Protein AF-A0A7Z9M219-F1 (afdb_monomer_lite)

Structure (mmCIF, N/CA/C/O backbone):
data_AF-A0A7Z9M219-F1
#
_entry.id   AF-A0A7Z9M219-F1
#
loop_
_atom_site.group_PDB
_atom_site.id
_atom_site.type_symbol
_atom_site.label_atom_id
_atom_site.label_alt_id
_atom_site.label_comp_id
_atom_site.label_asym_id
_atom_site.label_entity_id
_atom_site.label_seq_id
_atom_site.pdbx_PDB_ins_code
_atom_site.Cartn_x
_atom_site.Cartn_y
_atom_site.Cartn_z
_atom_site.occupancy
_atom_site.B_iso_or_equiv
_atom_site.auth_seq_id
_atom_site.auth_comp_id
_atom_site.auth_asym_id
_atom_site.auth_atom_id
_atom_site.pdbx_PDB_model_num
ATOM 1 N N . MET A 1 1 ? 23.858 -55.059 49.569 1.00 45.84 1 MET A N 1
ATOM 2 C CA . MET A 1 1 ? 25.067 -54.496 48.938 1.00 45.84 1 MET A CA 1
ATOM 3 C C . MET A 1 1 ? 24.895 -54.664 47.435 1.00 45.84 1 MET A C 1
ATOM 5 O O . MET A 1 1 ? 25.292 -55.686 46.900 1.00 45.84 1 MET A O 1
ATOM 9 N N . ASN A 1 2 ? 24.180 -53.718 46.816 1.00 33.44 2 ASN A N 1
ATOM 10 C CA . ASN A 1 2 ? 23.763 -53.723 45.410 1.00 33.44 2 ASN A CA 1
ATOM 11 C C . ASN A 1 2 ? 24.158 -52.382 44.763 1.00 33.44 2 ASN A C 1
ATOM 13 O O . ASN A 1 2 ? 23.839 -51.326 45.295 1.00 33.44 2 ASN A O 1
ATOM 17 N N . GLU A 1 3 ? 24.890 -52.475 43.654 1.00 47.97 3 GLU A N 1
ATOM 18 C CA . GLU A 1 3 ? 24.779 -51.741 42.376 1.00 47.97 3 GLU A CA 1
ATOM 19 C C . GLU A 1 3 ? 24.483 -50.230 42.243 1.00 47.97 3 GLU A C 1
ATOM 21 O O . GLU A 1 3 ? 24.271 -49.784 41.119 1.00 47.97 3 GLU A O 1
ATOM 26 N N . THR A 1 4 ? 24.583 -49.393 43.277 1.00 51.34 4 THR A N 1
ATOM 27 C CA . THR A 1 4 ? 24.408 -47.925 43.097 1.00 51.34 4 THR A CA 1
ATOM 28 C C . THR A 1 4 ? 25.560 -47.033 43.563 1.00 51.34 4 THR A C 1
ATOM 30 O O . THR A 1 4 ? 25.386 -45.824 43.621 1.00 51.34 4 THR A O 1
ATOM 33 N N . ASP A 1 5 ? 26.760 -47.579 43.790 1.00 48.03 5 ASP A N 1
ATOM 34 C CA . ASP A 1 5 ? 27.941 -46.783 44.201 1.00 48.03 5 ASP A CA 1
ATOM 35 C C . ASP A 1 5 ? 29.124 -46.811 43.214 1.00 48.03 5 ASP A C 1
ATOM 37 O O . ASP A 1 5 ? 30.207 -46.299 43.493 1.00 48.03 5 ASP A O 1
ATOM 41 N N . LYS A 1 6 ? 28.939 -47.380 42.014 1.00 45.72 6 LYS A N 1
ATOM 42 C CA . LYS A 1 6 ? 30.006 -47.476 40.996 1.00 45.72 6 LYS A CA 1
ATOM 43 C C . LYS A 1 6 ? 29.942 -46.411 39.896 1.00 45.72 6 LYS A C 1
ATOM 45 O O . LYS A 1 6 ? 30.830 -46.364 39.050 1.00 45.72 6 LYS A O 1
ATOM 50 N N . SER A 1 7 ? 28.937 -45.537 39.933 1.00 47.62 7 SER A N 1
ATOM 51 C CA . SER A 1 7 ? 28.654 -44.574 38.857 1.00 47.62 7 SER A CA 1
ATOM 52 C C . SER A 1 7 ? 28.971 -43.118 39.217 1.00 47.62 7 SER A C 1
ATOM 54 O O . SER A 1 7 ? 28.861 -42.251 38.358 1.00 47.62 7 SER A O 1
ATOM 56 N N . ALA A 1 8 ? 29.384 -42.832 40.457 1.00 47.44 8 ALA A N 1
ATOM 57 C CA . ALA A 1 8 ? 29.617 -41.461 40.927 1.00 47.44 8 ALA A CA 1
ATOM 58 C C . ALA A 1 8 ? 31.102 -41.069 41.071 1.00 47.44 8 ALA A C 1
ATOM 60 O O . ALA A 1 8 ? 31.399 -39.891 41.230 1.00 47.44 8 ALA A O 1
ATOM 61 N N . ASN A 1 9 ? 32.044 -42.012 40.956 1.00 44.44 9 ASN A N 1
ATOM 62 C CA . ASN A 1 9 ? 33.458 -41.769 41.287 1.00 44.44 9 ASN A CA 1
ATOM 63 C C . ASN A 1 9 ? 34.446 -41.844 40.111 1.00 44.44 9 ASN A C 1
ATOM 65 O O . ASN A 1 9 ? 35.641 -41.974 40.344 1.00 44.44 9 ASN A O 1
ATOM 69 N N . ASN A 1 10 ? 33.992 -41.740 38.855 1.00 47.94 10 ASN A N 1
ATOM 70 C CA . ASN A 1 10 ? 34.902 -41.853 37.700 1.00 47.94 10 ASN A CA 1
ATOM 71 C C . ASN A 1 10 ? 34.761 -40.762 36.624 1.00 47.94 10 ASN A C 1
ATOM 73 O O . ASN A 1 10 ? 35.148 -40.965 35.478 1.00 47.94 10 ASN A O 1
ATOM 77 N N . LEU A 1 11 ? 34.214 -39.592 36.974 1.00 42.16 11 LEU A N 1
ATOM 78 C CA . LEU A 1 11 ? 34.145 -38.432 36.065 1.00 42.16 11 LEU A CA 1
ATOM 79 C C . LEU A 1 11 ? 34.834 -37.173 36.618 1.00 42.16 11 LEU A C 1
ATOM 81 O O . LEU A 1 11 ? 34.735 -36.101 36.028 1.00 42.16 11 LEU A O 1
ATOM 85 N N . LEU A 1 12 ? 35.587 -37.306 37.716 1.00 50.53 12 LEU A N 1
ATOM 86 C CA . LEU A 1 12 ? 36.400 -36.235 38.303 1.00 50.53 12 LEU A CA 1
ATOM 87 C C . LEU A 1 12 ? 37.902 -36.570 38.319 1.00 50.53 12 LEU A C 1
ATOM 89 O O . LEU A 1 12 ? 38.625 -36.146 39.215 1.00 50.53 12 LEU A O 1
ATOM 93 N N . GLU A 1 13 ? 38.399 -37.259 37.288 1.00 43.03 13 GLU A N 1
ATOM 94 C CA . GLU A 1 13 ? 39.837 -37.353 37.009 1.00 43.03 13 GLU A CA 1
ATOM 95 C C . GLU A 1 13 ? 40.190 -36.701 35.667 1.00 43.03 13 GLU A C 1
ATOM 97 O O . GLU A 1 13 ? 40.157 -37.291 34.592 1.00 43.03 13 GLU A O 1
ATOM 102 N N . ARG A 1 14 ? 40.522 -35.413 35.779 1.00 52.19 14 ARG A N 1
ATOM 103 C CA . ARG A 1 14 ? 41.604 -34.713 35.073 1.00 52.19 14 ARG A CA 1
ATOM 104 C C . ARG A 1 14 ? 42.322 -35.535 33.986 1.00 52.19 14 ARG A C 1
ATOM 106 O O . ARG A 1 14 ? 43.339 -36.168 34.255 1.00 52.19 14 ARG A O 1
ATOM 113 N N . GLN A 1 15 ? 41.920 -35.356 32.730 1.00 45.22 15 GLN A N 1
ATOM 114 C CA . GLN A 1 15 ? 42.853 -35.462 31.608 1.00 45.22 15 GLN A CA 1
ATOM 115 C C . GLN A 1 15 ? 42.948 -34.121 30.886 1.00 45.22 15 GLN A C 1
ATOM 117 O O . GLN A 1 15 ? 41.960 -33.491 30.519 1.00 45.22 15 GLN A O 1
ATOM 122 N N . ALA A 1 16 ? 44.186 -33.648 30.808 1.00 43.50 16 ALA A N 1
ATOM 123 C CA . ALA A 1 16 ? 44.579 -32.314 30.418 1.00 43.50 16 ALA A CA 1
ATOM 124 C C . ALA A 1 16 ? 44.151 -31.975 28.986 1.00 43.50 16 ALA A C 1
ATOM 126 O O . ALA A 1 16 ? 44.483 -32.682 28.036 1.00 43.50 16 ALA A O 1
ATOM 127 N N . VAL A 1 17 ? 43.506 -30.820 28.831 1.00 44.78 17 VAL A N 1
ATOM 128 C CA . VAL A 1 17 ? 43.407 -30.122 27.549 1.00 44.78 17 VAL A CA 1
ATOM 129 C C . VAL A 1 17 ? 44.834 -29.771 27.123 1.00 44.78 17 VAL A C 1
ATOM 131 O O . VAL A 1 17 ? 45.456 -28.850 27.653 1.00 44.78 17 VAL A O 1
ATOM 134 N N . THR A 1 18 ? 45.396 -30.556 26.205 1.00 50.81 18 THR A N 1
ATOM 135 C CA . THR A 1 18 ? 46.715 -30.309 25.619 1.00 50.81 18 THR A CA 1
ATOM 136 C C . THR A 1 18 ? 46.712 -28.955 24.916 1.00 50.81 18 THR A C 1
ATOM 138 O O . THR A 1 18 ? 45.944 -28.731 23.981 1.00 50.81 18 THR A O 1
ATOM 141 N N . SER A 1 19 ? 47.569 -28.045 25.372 1.00 53.03 19 SER A N 1
ATOM 142 C CA . SER A 1 19 ? 47.684 -26.688 24.848 1.00 53.03 19 SER A CA 1
ATOM 143 C C . SER A 1 19 ? 48.131 -26.690 23.379 1.00 53.03 19 SER A C 1
ATOM 145 O O . SER A 1 19 ? 49.234 -27.108 23.019 1.00 53.03 19 SER A O 1
ATOM 147 N N . LEU A 1 20 ? 47.266 -26.193 22.496 1.00 60.97 20 LEU A N 1
ATOM 148 C CA . LEU A 1 20 ? 47.614 -25.914 21.105 1.00 60.97 20 LEU A CA 1
ATOM 149 C C . LEU A 1 20 ? 48.634 -24.764 21.063 1.00 60.97 20 LEU A C 1
ATOM 151 O O . LEU A 1 20 ? 48.316 -23.603 21.307 1.00 60.97 20 LEU A O 1
ATOM 155 N N . SER A 1 21 ? 49.895 -25.091 20.771 1.00 70.69 21 SER A N 1
ATOM 156 C CA . SER A 1 21 ? 50.974 -24.104 20.662 1.00 70.69 21 SER A CA 1
ATOM 157 C C . SER A 1 21 ? 50.809 -23.236 19.409 1.00 70.69 21 SER A C 1
ATOM 159 O O . SER A 1 21 ? 50.735 -23.754 18.292 1.00 70.69 21 SER A O 1
ATOM 161 N N . ARG A 1 22 ? 50.852 -21.904 19.582 1.00 64.88 22 ARG A N 1
ATOM 162 C CA . ARG A 1 22 ? 50.813 -20.878 18.510 1.00 64.88 22 ARG A CA 1
ATOM 163 C C . ARG A 1 22 ? 51.789 -21.170 17.360 1.00 64.88 22 ARG A C 1
ATOM 165 O O . ARG A 1 22 ? 51.512 -20.882 16.201 1.00 64.88 22 ARG A O 1
ATOM 172 N N . ARG A 1 23 ? 52.922 -21.808 17.670 1.00 61.31 23 ARG A N 1
ATOM 173 C CA . ARG A 1 23 ? 53.970 -22.171 16.706 1.00 61.31 23 ARG A CA 1
ATOM 174 C C . ARG A 1 23 ? 53.592 -23.378 15.830 1.00 61.31 23 ARG A C 1
ATOM 176 O O . ARG A 1 23 ? 54.124 -23.517 14.734 1.00 61.31 23 ARG A O 1
ATOM 183 N N . ARG A 1 24 ? 52.676 -24.240 16.292 1.00 59.12 24 ARG A N 1
ATOM 184 C CA . ARG A 1 24 ? 52.124 -25.365 15.517 1.00 59.12 24 ARG A CA 1
ATOM 185 C C . ARG A 1 24 ? 51.031 -24.877 14.563 1.00 59.12 24 ARG A C 1
ATOM 187 O O . ARG A 1 24 ? 51.050 -25.287 13.416 1.00 59.12 24 ARG A O 1
ATOM 194 N N . PHE A 1 25 ? 50.197 -23.923 14.989 1.00 64.75 25 PHE A N 1
ATOM 195 C CA . PHE A 1 25 ? 49.190 -23.271 14.139 1.00 64.75 25 PHE A CA 1
ATOM 196 C C . PHE A 1 25 ? 49.815 -22.584 12.913 1.00 64.75 25 PHE A C 1
ATOM 198 O O . PHE A 1 25 ? 49.413 -22.880 11.795 1.00 64.75 25 PHE A O 1
ATOM 205 N N . LEU A 1 26 ? 50.869 -21.777 13.112 1.00 65.56 26 LEU A N 1
ATOM 206 C CA . LEU A 1 26 ? 51.591 -21.100 12.021 1.00 65.56 26 LEU A CA 1
ATOM 207 C C . LEU A 1 26 ? 52.284 -22.069 11.046 1.00 65.56 26 LEU A C 1
ATOM 209 O O . LEU A 1 26 ? 52.399 -21.776 9.860 1.00 65.56 26 LEU A O 1
ATOM 213 N N . LYS A 1 27 ? 52.736 -23.238 11.524 1.00 55.06 27 LYS A N 1
ATOM 214 C CA . LYS A 1 27 ? 53.312 -24.278 10.653 1.00 55.06 27 LYS A CA 1
ATOM 215 C C . LYS A 1 27 ? 52.247 -24.976 9.808 1.00 55.06 27 LYS A C 1
ATOM 217 O O . LYS A 1 27 ? 52.531 -25.320 8.666 1.00 55.06 27 LYS A O 1
ATOM 222 N N . THR A 1 28 ? 51.035 -25.151 10.332 1.00 55.38 28 THR A N 1
ATOM 223 C CA . THR A 1 28 ? 49.916 -25.722 9.570 1.00 55.38 28 THR A CA 1
ATOM 224 C C . THR A 1 28 ? 49.359 -24.734 8.535 1.00 55.38 28 THR A C 1
ATOM 226 O O . THR A 1 28 ? 48.828 -25.165 7.519 1.00 55.38 28 THR A O 1
ATOM 229 N N . SER A 1 29 ? 49.538 -23.418 8.724 1.00 52.88 29 SER A N 1
ATOM 230 C CA . SER A 1 29 ? 49.106 -22.390 7.756 1.00 52.88 29 SER A CA 1
ATOM 231 C C . SER A 1 29 ? 49.930 -22.372 6.460 1.00 52.88 29 SER A C 1
ATOM 233 O O . SER A 1 29 ? 49.437 -21.918 5.435 1.00 52.88 29 SER A O 1
ATOM 235 N N . ALA A 1 30 ? 51.172 -22.868 6.479 1.00 52.53 30 ALA A N 1
ATOM 236 C CA . ALA A 1 30 ? 52.078 -22.814 5.326 1.00 52.53 30 ALA A CA 1
ATOM 237 C C . ALA A 1 30 ? 51.867 -23.946 4.297 1.00 52.53 30 ALA A C 1
ATOM 239 O O . ALA A 1 30 ? 52.449 -23.902 3.218 1.00 52.53 30 ALA A O 1
ATOM 240 N N . ALA A 1 31 ? 51.044 -24.954 4.610 1.00 50.69 31 ALA A N 1
ATOM 241 C CA . ALA A 1 31 ? 50.788 -26.104 3.735 1.00 50.69 31 ALA A CA 1
ATOM 242 C C . ALA A 1 31 ? 49.463 -26.011 2.947 1.00 50.69 31 ALA A C 1
ATOM 244 O O . ALA A 1 31 ? 49.135 -26.932 2.206 1.00 50.69 31 ALA A O 1
ATOM 245 N N . ALA A 1 32 ? 48.702 -24.918 3.090 1.00 51.16 32 ALA A N 1
ATOM 246 C CA . ALA A 1 32 ? 47.375 -24.755 2.483 1.00 51.16 32 ALA A CA 1
ATOM 247 C C . ALA A 1 32 ? 47.335 -23.768 1.296 1.00 51.16 32 ALA A C 1
ATOM 249 O O . ALA A 1 32 ? 46.256 -23.380 0.858 1.00 51.16 32 ALA A O 1
ATOM 250 N N . THR A 1 33 ? 48.488 -23.340 0.770 1.00 52.62 33 THR A N 1
ATOM 251 C CA . THR A 1 33 ? 48.561 -22.238 -0.212 1.00 52.62 33 THR A CA 1
ATOM 252 C C . THR A 1 33 ? 48.709 -22.680 -1.674 1.00 52.62 33 THR A C 1
ATOM 254 O O . THR A 1 33 ? 48.752 -21.830 -2.556 1.00 52.62 33 THR A O 1
ATOM 257 N N . THR A 1 34 ? 48.766 -23.981 -1.981 1.00 50.03 34 THR A N 1
ATOM 258 C CA . THR A 1 34 ? 49.022 -24.473 -3.356 1.00 50.03 34 THR A CA 1
ATOM 259 C C . THR A 1 34 ? 47.818 -25.064 -4.094 1.00 50.03 34 THR A C 1
ATOM 261 O O . THR A 1 34 ? 47.965 -25.464 -5.244 1.00 50.03 34 THR A O 1
ATOM 264 N N . SER A 1 35 ? 46.616 -25.071 -3.510 1.00 49.53 35 SER A N 1
ATOM 265 C CA . SER A 1 35 ? 45.406 -25.631 -4.147 1.00 49.53 35 SER A CA 1
ATOM 266 C C . SER A 1 35 ? 44.302 -24.611 -4.484 1.00 49.53 35 SER A C 1
ATOM 268 O O . SER A 1 35 ? 43.263 -25.001 -5.007 1.00 49.53 35 SER A O 1
ATOM 270 N N . VAL A 1 36 ? 44.524 -23.304 -4.286 1.00 51.94 36 VAL A N 1
ATOM 271 C CA . VAL A 1 36 ? 43.513 -22.241 -4.522 1.00 51.94 36 VAL A CA 1
ATOM 272 C C . VAL A 1 36 ? 43.767 -21.450 -5.818 1.00 51.94 36 VAL A C 1
ATOM 274 O O . VAL A 1 36 ? 43.482 -20.265 -5.893 1.00 51.94 36 VAL A O 1
ATOM 277 N N . LEU A 1 37 ? 44.316 -22.068 -6.872 1.00 50.41 37 LEU A N 1
ATOM 278 C CA . LEU A 1 37 ? 44.523 -21.363 -8.157 1.00 50.41 37 LEU A CA 1
ATOM 279 C C . LEU A 1 37 ? 43.884 -22.017 -9.391 1.00 50.41 37 LEU A C 1
ATOM 281 O O . LEU A 1 37 ? 44.071 -21.511 -10.489 1.00 50.41 37 LEU A O 1
ATOM 285 N N . TYR A 1 38 ? 43.079 -23.077 -9.245 1.00 56.34 38 TYR A N 1
ATOM 286 C CA . TYR A 1 38 ? 42.472 -23.757 -10.407 1.00 56.34 38 TYR A CA 1
ATOM 287 C C . TYR A 1 38 ? 40.977 -24.113 -10.276 1.00 56.34 38 TYR A C 1
ATOM 289 O O . TYR A 1 38 ? 40.475 -24.926 -11.046 1.00 56.34 38 TYR A O 1
ATOM 297 N N . GLY A 1 39 ? 40.242 -23.508 -9.332 1.00 49.41 39 GLY A N 1
ATOM 298 C CA . GLY A 1 39 ? 38.871 -23.937 -9.002 1.00 49.41 39 GLY A CA 1
ATOM 299 C C . GLY A 1 39 ? 37.708 -22.990 -9.323 1.00 49.41 39 GLY A C 1
ATOM 300 O O . GLY A 1 39 ? 36.590 -23.472 -9.451 1.00 49.41 39 GLY A O 1
ATOM 301 N N . CYS A 1 40 ? 37.920 -21.681 -9.483 1.00 47.47 40 CYS A N 1
ATOM 302 C CA . CYS A 1 40 ? 36.828 -20.750 -9.797 1.00 47.47 40 CYS A CA 1
ATOM 303 C C . CYS A 1 40 ? 36.933 -20.274 -11.245 1.00 47.47 40 CYS A C 1
ATOM 305 O O . CYS A 1 40 ? 37.506 -19.225 -11.529 1.00 47.47 40 CYS A O 1
ATOM 307 N N . ARG A 1 41 ? 36.342 -21.034 -12.173 1.00 45.53 41 ARG A N 1
ATOM 308 C CA . ARG A 1 41 ? 35.749 -20.389 -13.350 1.00 45.53 41 ARG A CA 1
ATOM 309 C C . ARG A 1 41 ? 34.527 -19.640 -12.819 1.00 45.53 41 ARG A C 1
ATOM 311 O O . ARG A 1 41 ? 33.701 -20.302 -12.190 1.00 45.53 41 ARG A O 1
ATOM 318 N N . PRO A 1 42 ? 34.379 -18.322 -13.021 1.00 47.22 42 PRO A N 1
ATOM 319 C CA . PRO A 1 42 ? 33.066 -17.733 -12.850 1.00 47.22 42 PRO A CA 1
ATOM 320 C C . PRO A 1 42 ? 32.163 -18.469 -13.840 1.00 47.22 42 PRO A C 1
ATOM 322 O O . PRO A 1 42 ? 32.419 -18.464 -15.048 1.00 47.22 42 PRO A O 1
ATOM 325 N N . ALA A 1 43 ? 31.161 -19.182 -13.324 1.00 47.25 43 ALA A N 1
ATOM 326 C CA . ALA A 1 43 ? 29.973 -19.417 -14.116 1.00 47.25 43 ALA A CA 1
ATOM 327 C C . ALA A 1 43 ? 29.565 -18.024 -14.582 1.00 47.25 43 ALA A C 1
ATOM 329 O O . ALA A 1 43 ? 29.424 -17.120 -13.758 1.00 47.25 43 ALA A O 1
ATOM 330 N N . THR A 1 44 ? 29.535 -17.817 -15.893 1.00 44.56 44 THR A N 1
ATOM 331 C CA . THR A 1 44 ? 28.868 -16.660 -16.460 1.00 44.56 44 THR A CA 1
ATOM 332 C C . THR A 1 44 ? 27.461 -16.726 -15.899 1.00 44.56 44 THR A C 1
ATOM 334 O O . THR A 1 44 ? 26.670 -17.580 -16.296 1.00 44.56 44 THR A O 1
ATOM 337 N N . GLU A 1 45 ? 27.202 -15.910 -14.880 1.00 46.97 45 GLU A N 1
ATOM 338 C CA . GLU A 1 45 ? 25.863 -15.463 -14.591 1.00 46.97 45 GLU A CA 1
ATOM 339 C C . GLU A 1 45 ? 25.394 -14.896 -15.924 1.00 46.97 45 GLU A C 1
ATOM 341 O O . GLU A 1 45 ? 25.778 -13.794 -16.319 1.00 46.97 45 GLU A O 1
ATOM 346 N N . ASP A 1 46 ? 24.570 -15.664 -16.630 1.00 38.28 46 ASP A N 1
ATOM 347 C CA . ASP A 1 46 ? 23.490 -15.079 -17.401 1.00 38.28 46 ASP A CA 1
ATOM 348 C C . ASP A 1 46 ? 22.609 -14.367 -16.367 1.00 38.28 46 ASP A C 1
ATOM 350 O O . ASP A 1 46 ? 21.532 -14.819 -15.982 1.00 38.28 46 ASP A O 1
ATOM 354 N N . ALA A 1 47 ? 23.142 -13.268 -15.827 1.00 44.34 47 ALA A N 1
ATOM 355 C CA . ALA A 1 47 ? 22.382 -12.257 -15.158 1.00 44.34 47 ALA A CA 1
ATOM 356 C C . ALA A 1 47 ? 21.416 -11.824 -16.240 1.00 44.34 47 ALA A C 1
ATOM 358 O O . ALA A 1 47 ? 21.807 -11.171 -17.214 1.00 44.34 47 ALA A O 1
ATOM 359 N N . ILE A 1 48 ? 20.170 -12.277 -16.102 1.00 39.72 48 ILE A N 1
ATOM 360 C CA . ILE A 1 48 ? 19.039 -11.705 -16.801 1.00 39.72 48 ILE A CA 1
ATOM 361 C C . ILE A 1 48 ? 19.215 -10.213 -16.589 1.00 39.72 48 ILE A C 1
ATOM 363 O O . ILE A 1 48 ? 19.011 -9.690 -15.493 1.00 39.72 48 ILE A O 1
ATOM 367 N N . THR A 1 49 ? 19.719 -9.540 -17.616 1.00 40.78 49 THR A N 1
ATOM 368 C CA . THR A 1 49 ? 19.916 -8.110 -17.572 1.00 40.78 49 THR A CA 1
ATOM 369 C C . THR A 1 49 ? 18.520 -7.565 -17.794 1.00 40.78 49 THR A C 1
ATOM 371 O O . THR A 1 49 ? 18.188 -7.092 -18.876 1.00 40.78 49 THR A O 1
ATOM 374 N N . VAL A 1 50 ? 17.677 -7.638 -16.758 1.00 47.19 50 VAL A N 1
ATOM 375 C CA . VAL A 1 50 ? 16.497 -6.786 -16.622 1.00 47.19 50 VAL A CA 1
ATOM 376 C C . VAL A 1 50 ? 17.021 -5.394 -16.278 1.00 47.19 50 VAL A C 1
ATOM 378 O O . VAL A 1 50 ? 16.687 -4.783 -15.275 1.00 47.19 50 VAL A O 1
ATOM 381 N N . GLY A 1 51 ? 17.909 -4.875 -17.126 1.00 45.47 51 GLY A N 1
ATOM 382 C CA . GLY A 1 51 ? 18.146 -3.457 -17.229 1.00 45.47 51 GLY A CA 1
ATOM 383 C C . GLY A 1 51 ? 16.919 -2.908 -17.921 1.00 45.47 51 GLY A C 1
ATOM 384 O O . GLY A 1 51 ? 16.956 -2.639 -19.122 1.00 45.47 51 GLY A O 1
ATOM 385 N N . ALA A 1 52 ? 15.816 -2.792 -17.178 1.00 51.84 52 ALA A N 1
ATOM 386 C CA . ALA A 1 52 ? 14.733 -1.922 -17.567 1.00 51.84 52 ALA A CA 1
ATOM 387 C C . ALA A 1 52 ? 15.387 -0.553 -17.755 1.00 51.84 52 ALA A C 1
ATOM 389 O O . ALA A 1 52 ? 15.708 0.148 -16.794 1.00 51.84 52 ALA A O 1
ATOM 390 N N . ARG A 1 53 ? 15.670 -0.188 -19.012 1.00 52.19 53 ARG A N 1
ATOM 391 C CA . ARG A 1 53 ? 15.883 1.208 -19.372 1.00 52.19 53 ARG A CA 1
ATOM 392 C C . ARG A 1 53 ? 14.712 1.927 -18.729 1.00 52.19 53 ARG A C 1
ATOM 394 O O . ARG A 1 53 ? 13.569 1.665 -19.096 1.00 52.19 53 ARG A O 1
ATOM 401 N N . ARG A 1 54 ? 15.006 2.749 -17.725 1.00 60.03 54 ARG A N 1
ATOM 402 C CA . ARG A 1 54 ? 14.032 3.526 -16.965 1.00 60.03 54 ARG A CA 1
ATOM 403 C C . ARG A 1 54 ? 13.479 4.571 -17.931 1.00 60.03 54 ARG A C 1
ATOM 405 O O . ARG A 1 54 ? 13.970 5.693 -18.003 1.00 60.03 54 ARG A O 1
ATOM 412 N N . ALA A 1 55 ? 12.584 4.125 -18.812 1.00 64.75 55 ALA A N 1
ATOM 413 C CA . ALA A 1 55 ? 11.964 4.950 -19.823 1.00 64.75 55 ALA A CA 1
ATOM 414 C C . ALA A 1 55 ? 11.269 6.088 -19.084 1.00 64.75 55 ALA A C 1
ATOM 416 O O . ALA A 1 55 ? 10.592 5.857 -18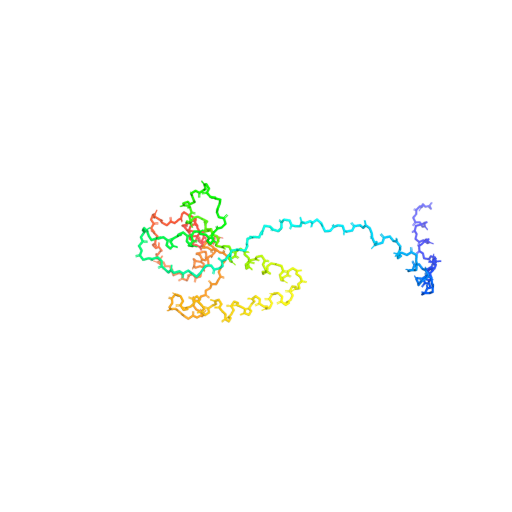.081 1.00 64.75 55 ALA A O 1
ATOM 417 N N . VAL A 1 56 ? 11.479 7.319 -19.544 1.00 76.50 56 VAL A N 1
ATOM 418 C CA . VAL A 1 56 ? 10.750 8.460 -19.001 1.00 76.50 56 VAL A CA 1
ATOM 419 C C . VAL A 1 56 ? 9.271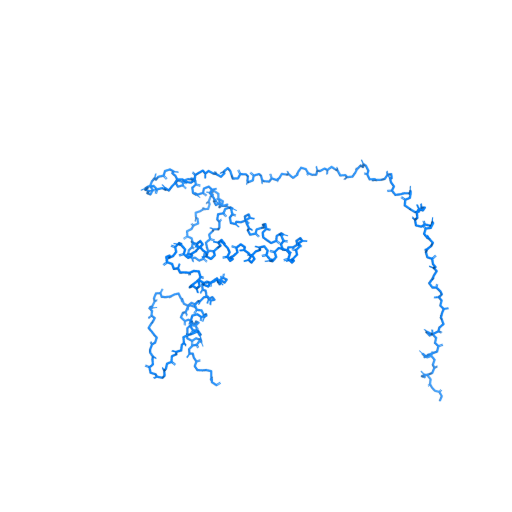 8.195 -19.264 1.00 76.50 56 VAL A C 1
ATOM 421 O O . VAL A 1 56 ? 8.851 8.111 -20.417 1.00 76.50 56 VAL A O 1
ATOM 424 N N . LEU A 1 57 ? 8.497 7.998 -18.197 1.00 87.44 57 LEU A N 1
ATOM 425 C CA . LEU A 1 57 ? 7.065 7.766 -18.308 1.00 87.44 57 LEU A CA 1
ATOM 426 C C . LEU A 1 57 ? 6.383 9.101 -18.597 1.00 87.44 57 LEU A C 1
ATOM 428 O O . LEU A 1 57 ? 6.405 10.015 -17.774 1.00 87.44 57 LEU A O 1
ATOM 432 N N . THR A 1 58 ? 5.780 9.211 -19.774 1.00 90.00 58 THR A N 1
ATOM 433 C CA . THR A 1 58 ? 4.849 10.293 -20.095 1.00 90.00 58 THR A CA 1
ATOM 434 C C . THR A 1 58 ? 3.431 9.809 -19.790 1.00 90.00 58 THR A C 1
ATOM 436 O O . THR A 1 58 ? 3.084 8.710 -20.227 1.00 90.00 58 THR A O 1
ATOM 439 N N . PRO A 1 59 ? 2.613 10.574 -19.041 1.00 91.50 59 PRO A N 1
ATOM 440 C CA . PRO A 1 59 ? 1.221 10.216 -18.798 1.00 91.50 59 PRO A CA 1
ATOM 441 C C . PRO A 1 59 ? 0.464 10.022 -20.121 1.00 91.50 59 PRO A C 1
ATOM 443 O O . PRO A 1 59 ? 0.466 10.942 -20.943 1.00 91.50 59 PRO A O 1
ATOM 446 N N . PRO A 1 60 ? -0.178 8.862 -20.341 1.00 93.62 60 PRO A N 1
ATOM 447 C CA . PRO A 1 60 ? -1.004 8.642 -21.520 1.00 93.62 60 PRO A CA 1
ATOM 448 C C . PRO A 1 60 ? -2.176 9.627 -21.565 1.00 93.62 60 PRO A C 1
ATOM 450 O O . PRO A 1 60 ? -2.821 9.896 -20.551 1.00 93.62 60 PRO A O 1
ATOM 453 N N . THR A 1 61 ? -2.475 10.146 -22.750 1.00 95.75 61 THR A N 1
ATOM 454 C CA . THR A 1 61 ? -3.533 11.145 -22.980 1.00 95.75 61 THR A CA 1
ATOM 455 C C . THR A 1 61 ? -4.866 10.528 -23.400 1.00 95.75 61 THR A C 1
ATOM 457 O O . THR A 1 61 ? -5.911 11.172 -23.304 1.00 95.75 61 THR A O 1
ATOM 460 N N . SER A 1 62 ? -4.856 9.277 -23.868 1.00 96.31 62 SER A N 1
ATOM 461 C CA . SER A 1 62 ? -6.051 8.551 -24.305 1.00 96.31 62 SER A CA 1
ATOM 462 C C . SER A 1 62 ? -5.873 7.037 -24.174 1.00 96.31 62 SER A C 1
ATOM 464 O O . SER A 1 62 ? -4.774 6.551 -23.929 1.00 96.31 62 SER A O 1
ATOM 466 N N . ILE A 1 63 ? -6.948 6.270 -24.377 1.00 93.38 63 ILE A N 1
ATOM 467 C CA . ILE A 1 63 ? -6.915 4.795 -24.350 1.00 93.38 63 ILE A CA 1
ATOM 468 C C . ILE A 1 63 ? -6.023 4.220 -25.466 1.00 93.38 63 ILE A C 1
ATOM 470 O O . ILE A 1 63 ? -5.416 3.171 -25.281 1.00 93.38 63 ILE A O 1
ATOM 474 N N . ALA A 1 64 ? -5.925 4.902 -26.610 1.00 94.31 64 ALA A N 1
ATOM 475 C CA . ALA A 1 64 ? -5.155 4.447 -27.770 1.00 94.31 64 ALA A CA 1
ATOM 476 C C . ALA A 1 64 ? -3.707 4.973 -27.792 1.00 94.31 64 ALA A C 1
ATOM 478 O O . ALA A 1 64 ? -3.012 4.810 -28.790 1.00 94.31 64 ALA A O 1
ATOM 479 N N . ASP A 1 65 ? -3.265 5.641 -26.726 1.00 95.50 65 ASP A N 1
ATOM 480 C CA . ASP A 1 65 ? -1.951 6.278 -26.665 1.00 95.50 65 ASP A CA 1
ATOM 481 C C . ASP A 1 65 ? -0.814 5.238 -26.616 1.00 95.50 65 ASP A C 1
ATOM 483 O O . ASP A 1 65 ? -0.809 4.331 -25.780 1.00 95.50 65 ASP A O 1
ATOM 487 N N . GLU A 1 66 ? 0.186 5.381 -27.486 1.00 92.44 66 GLU A N 1
ATOM 488 C CA . GLU A 1 66 ? 1.355 4.493 -27.529 1.00 92.44 66 GLU A CA 1
ATOM 489 C C . GLU A 1 66 ? 2.180 4.541 -26.231 1.00 92.44 66 GLU A C 1
ATOM 491 O O . GLU A 1 66 ? 2.882 3.577 -25.907 1.00 92.44 66 GLU A O 1
ATOM 496 N N . ALA A 1 67 ? 2.049 5.605 -25.427 1.00 92.94 67 ALA A N 1
ATOM 497 C CA . ALA A 1 67 ? 2.669 5.704 -24.108 1.00 92.94 67 ALA A CA 1
ATOM 498 C C . ALA A 1 67 ? 2.265 4.553 -23.162 1.00 92.94 67 ALA A C 1
ATOM 500 O O . ALA A 1 67 ? 3.046 4.195 -22.273 1.00 92.94 67 ALA A O 1
ATOM 501 N N . TRP A 1 68 ? 1.110 3.904 -23.378 1.00 92.94 68 TRP A N 1
ATOM 502 C CA . TRP A 1 68 ? 0.721 2.701 -22.628 1.00 92.94 68 TRP A CA 1
ATOM 503 C C . TRP A 1 68 ? 1.710 1.546 -22.789 1.00 92.94 68 TRP A C 1
ATOM 505 O O . TRP A 1 68 ? 1.882 0.764 -21.852 1.00 92.94 68 TRP A O 1
ATOM 515 N N . ALA A 1 69 ? 2.411 1.450 -23.924 1.00 90.56 69 ALA A N 1
ATOM 516 C CA . ALA A 1 69 ? 3.442 0.433 -24.118 1.00 90.56 69 ALA A CA 1
ATOM 517 C C . ALA A 1 69 ? 4.607 0.616 -23.130 1.00 90.56 69 ALA A C 1
ATOM 519 O O . ALA A 1 69 ? 5.100 -0.364 -22.572 1.00 90.56 69 ALA A O 1
ATOM 520 N N . ASN A 1 70 ? 4.989 1.866 -22.842 1.00 91.44 70 ASN A N 1
ATOM 521 C CA . ASN A 1 70 ? 6.040 2.181 -21.870 1.00 91.44 70 ASN A CA 1
ATOM 522 C C . ASN A 1 70 ? 5.606 1.861 -20.434 1.00 91.44 70 ASN A C 1
ATOM 524 O O . ASN A 1 70 ? 6.421 1.377 -19.647 1.00 91.44 70 ASN A O 1
ATOM 528 N N . VAL A 1 71 ? 4.325 2.082 -20.108 1.00 91.50 71 VAL A N 1
ATOM 529 C CA . VAL A 1 71 ? 3.734 1.687 -18.819 1.00 91.50 71 VAL A CA 1
ATOM 530 C C . VAL A 1 71 ? 3.709 0.163 -18.688 1.00 91.50 71 VAL A C 1
ATOM 532 O O . VAL A 1 71 ? 4.177 -0.366 -17.682 1.00 91.50 71 VAL A O 1
ATOM 535 N N . ARG A 1 72 ? 3.241 -0.562 -19.715 1.00 90.38 72 ARG A N 1
ATOM 536 C CA . ARG A 1 72 ? 3.226 -2.036 -19.731 1.00 90.38 72 ARG A CA 1
ATOM 537 C C . ARG A 1 72 ? 4.626 -2.620 -19.551 1.00 90.38 72 ARG A C 1
ATOM 539 O O . ARG A 1 72 ? 4.782 -3.588 -18.815 1.00 90.38 72 ARG A O 1
ATOM 546 N N . ALA A 1 73 ? 5.636 -2.015 -20.174 1.00 91.50 73 ALA A N 1
ATOM 547 C CA . ALA A 1 73 ? 7.029 -2.445 -20.059 1.00 91.50 73 ALA A CA 1
ATOM 548 C C . ALA A 1 73 ? 7.607 -2.323 -18.635 1.00 91.50 73 ALA A C 1
ATOM 550 O O . ALA A 1 73 ? 8.677 -2.865 -18.375 1.00 91.50 73 ALA A O 1
ATOM 551 N N . GLN A 1 74 ? 6.922 -1.639 -17.708 1.00 92.31 74 GLN A N 1
ATOM 552 C CA . GLN A 1 74 ? 7.331 -1.595 -16.302 1.00 92.31 74 GLN A CA 1
ATOM 553 C C . GLN A 1 74 ? 6.964 -2.865 -15.530 1.00 92.31 74 GLN A C 1
ATOM 555 O O . GLN A 1 74 ? 7.407 -3.002 -14.398 1.00 92.31 74 GLN A O 1
ATOM 560 N N . PHE A 1 75 ? 6.160 -3.777 -16.078 1.00 93.50 75 PHE A N 1
ATOM 561 C CA . PHE A 1 75 ? 5.732 -4.994 -15.388 1.00 93.50 75 PHE A CA 1
ATOM 562 C C . PHE A 1 75 ? 6.466 -6.212 -15.942 1.00 93.50 75 PHE A C 1
ATOM 564 O O . PHE A 1 75 ? 6.656 -6.339 -17.148 1.00 93.50 75 PHE A O 1
ATOM 571 N N . LEU A 1 76 ? 6.814 -7.148 -15.059 1.00 93.56 76 LEU A N 1
ATOM 572 C CA . LEU A 1 76 ? 7.472 -8.413 -15.413 1.00 93.56 76 LEU A CA 1
ATOM 573 C C . LEU A 1 76 ? 6.470 -9.476 -15.908 1.00 93.56 76 LEU A C 1
ATOM 575 O O . LEU A 1 76 ? 6.677 -10.668 -15.713 1.00 93.56 76 LEU A O 1
ATOM 579 N N . LEU A 1 77 ? 5.343 -9.046 -16.480 1.00 92.19 77 LEU A N 1
ATOM 580 C CA . LEU A 1 77 ? 4.299 -9.949 -16.949 1.00 92.19 77 LEU A CA 1
ATOM 581 C C . LEU A 1 77 ? 4.750 -10.653 -18.230 1.00 92.19 77 LEU A C 1
ATOM 583 O O . LEU A 1 77 ? 5.212 -10.001 -19.168 1.00 92.19 77 LEU A O 1
ATOM 587 N N . GLU A 1 78 ? 4.546 -11.967 -18.286 1.00 91.94 78 GLU A N 1
ATOM 588 C CA . GLU A 1 78 ? 4.835 -12.762 -19.477 1.00 91.94 78 GLU A CA 1
ATOM 589 C C . GLU A 1 78 ? 4.102 -12.204 -20.712 1.00 91.94 78 GLU A C 1
ATOM 591 O O . GLU A 1 78 ? 2.910 -11.882 -20.619 1.00 91.94 78 GLU A O 1
ATOM 596 N N . PRO A 1 79 ? 4.762 -12.093 -21.884 1.00 87.50 79 PRO A N 1
ATOM 597 C CA . PRO A 1 79 ? 4.189 -11.428 -23.054 1.00 87.50 79 PRO A CA 1
ATOM 598 C C . PRO A 1 79 ? 2.827 -11.972 -23.500 1.00 87.50 79 PRO A C 1
ATOM 600 O O . PRO A 1 79 ? 2.015 -11.200 -24.010 1.00 87.50 79 PRO A O 1
ATOM 603 N N . GLU A 1 80 ? 2.586 -13.266 -23.286 1.00 91.88 80 GLU A N 1
ATOM 604 C CA . GLU A 1 80 ? 1.386 -14.003 -23.702 1.00 91.88 80 GLU A CA 1
ATOM 605 C C . GLU A 1 80 ? 0.250 -13.958 -22.666 1.00 91.88 80 GLU A C 1
ATOM 607 O O . GLU A 1 80 ? -0.852 -14.443 -22.928 1.00 91.88 80 GLU A O 1
ATOM 612 N N . VAL A 1 81 ? 0.481 -13.363 -21.491 1.00 92.25 81 VAL A N 1
ATOM 613 C CA . VAL A 1 81 ? -0.514 -13.300 -20.417 1.00 92.25 81 VAL A CA 1
ATOM 614 C C . VAL A 1 81 ? -1.273 -11.976 -20.467 1.00 92.25 81 VAL A C 1
ATOM 616 O O . VAL A 1 81 ? -0.708 -10.890 -20.338 1.00 92.25 81 VAL A O 1
ATOM 619 N N . ALA A 1 82 ? -2.596 -12.071 -20.590 1.00 92.25 82 ALA A N 1
ATOM 620 C CA . ALA A 1 82 ? -3.512 -10.957 -20.376 1.00 92.25 82 ALA A CA 1
ATOM 621 C C . ALA A 1 82 ? -4.023 -10.984 -18.928 1.00 92.25 82 ALA A C 1
ATOM 623 O O . ALA A 1 82 ? -4.984 -11.681 -18.602 1.00 92.25 82 ALA A O 1
ATOM 624 N N . TYR A 1 83 ? -3.362 -10.242 -18.038 1.00 92.94 83 TYR A N 1
ATOM 625 C CA . TYR A 1 83 ? -3.739 -10.200 -16.628 1.00 92.94 83 TYR A CA 1
ATOM 626 C C . TYR A 1 83 ? -4.848 -9.172 -16.368 1.00 92.94 83 TYR A C 1
ATOM 628 O O . TYR A 1 83 ? -4.625 -7.966 -16.457 1.00 92.94 83 TYR A O 1
ATOM 636 N N . MET A 1 84 ? -6.046 -9.655 -16.032 1.00 93.88 84 MET A N 1
ATOM 637 C CA . MET A 1 84 ? -7.234 -8.816 -15.804 1.00 93.88 84 MET A CA 1
ATOM 638 C C . MET A 1 84 ? -7.712 -8.796 -14.342 1.00 93.88 84 MET A C 1
ATOM 640 O O . MET A 1 84 ? -8.722 -8.166 -14.044 1.00 93.88 84 MET A O 1
ATOM 644 N N . ASN A 1 85 ? -7.002 -9.452 -13.416 1.00 91.25 85 ASN A N 1
ATOM 645 C CA . ASN A 1 85 ? -7.431 -9.608 -12.019 1.00 91.25 85 ASN A CA 1
ATOM 646 C C . ASN A 1 85 ? -6.690 -8.676 -11.034 1.00 91.25 85 ASN A C 1
ATOM 648 O O . ASN A 1 85 ? -6.327 -9.076 -9.930 1.00 91.25 85 ASN A O 1
ATOM 652 N N . ASN A 1 86 ? -6.479 -7.412 -11.420 1.00 88.69 86 ASN A N 1
ATOM 653 C CA . ASN A 1 86 ? -5.750 -6.442 -10.586 1.00 88.69 86 ASN A CA 1
ATOM 654 C C . ASN A 1 86 ? -6.450 -6.124 -9.252 1.00 88.69 86 ASN A C 1
ATOM 656 O O . ASN A 1 86 ? -5.800 -5.647 -8.329 1.00 88.69 86 ASN A O 1
ATOM 660 N N . ALA A 1 87 ? -7.760 -6.383 -9.147 1.00 83.81 87 ALA A N 1
ATOM 661 C CA . ALA A 1 87 ? -8.523 -6.169 -7.919 1.00 83.81 87 ALA A CA 1
ATOM 662 C C . ALA A 1 87 ? -8.187 -7.198 -6.827 1.00 83.81 87 ALA A C 1
ATOM 664 O O . ALA A 1 87 ? -8.173 -6.852 -5.651 1.00 83.81 87 ALA A O 1
ATOM 665 N N . SER A 1 88 ? -7.899 -8.451 -7.201 1.00 84.56 88 SER A N 1
ATOM 666 C CA . SER A 1 88 ? -7.519 -9.489 -6.236 1.00 84.56 88 SER A CA 1
ATOM 667 C C . SER A 1 88 ? -6.026 -9.469 -5.923 1.00 84.56 88 SER A C 1
ATOM 669 O O . SER A 1 88 ? -5.643 -9.716 -4.782 1.00 84.56 88 SER A O 1
ATOM 671 N N . LEU A 1 89 ? -5.182 -9.225 -6.927 1.00 86.25 89 LEU A N 1
ATOM 672 C CA . LEU A 1 89 ? -3.735 -9.175 -6.761 1.00 86.25 89 LEU A CA 1
ATOM 673 C C . LEU A 1 89 ? -3.161 -8.123 -7.712 1.00 86.25 89 LEU A C 1
ATOM 675 O O . LEU A 1 89 ? -3.173 -8.275 -8.930 1.00 86.25 89 LEU A O 1
ATOM 679 N N . GLY A 1 90 ? -2.638 -7.040 -7.145 1.00 88.50 90 GLY A N 1
ATOM 680 C CA . GLY A 1 90 ? -1.928 -6.033 -7.923 1.00 88.50 90 GLY A CA 1
ATOM 681 C C . GLY A 1 90 ? -0.581 -6.577 -8.392 1.00 88.50 90 GLY A C 1
ATOM 682 O O . GLY A 1 90 ? 0.220 -7.034 -7.576 1.00 88.50 90 GLY A O 1
ATOM 683 N N . MET A 1 91 ? -0.306 -6.510 -9.695 1.00 91.56 91 MET A N 1
ATOM 684 C CA . MET A 1 91 ? 1.035 -6.807 -10.199 1.00 91.56 91 MET A CA 1
ATOM 685 C C . MET A 1 91 ? 1.984 -5.665 -9.825 1.00 91.56 91 MET A C 1
ATOM 687 O O . MET A 1 91 ? 1.702 -4.517 -10.173 1.00 91.56 91 MET A O 1
ATOM 691 N N . PRO A 1 92 ? 3.113 -5.931 -9.151 1.00 93.31 92 PRO A N 1
ATOM 692 C CA . PRO A 1 92 ? 4.094 -4.892 -8.888 1.00 93.31 92 PRO A CA 1
ATOM 693 C C . PRO A 1 92 ? 4.867 -4.556 -10.176 1.00 93.31 92 PRO A C 1
ATOM 695 O O . PRO A 1 92 ? 5.261 -5.466 -10.913 1.00 93.31 92 PRO A O 1
ATOM 698 N N . PRO A 1 93 ? 5.143 -3.272 -10.460 1.00 94.06 93 PRO A N 1
ATOM 699 C CA . PRO A 1 93 ? 6.128 -2.922 -11.473 1.00 94.06 93 PRO A CA 1
ATOM 700 C C . PRO A 1 93 ? 7.534 -3.352 -11.013 1.00 94.06 93 PRO A C 1
ATOM 702 O O . PRO A 1 93 ? 7.807 -3.443 -9.815 1.00 94.06 93 PRO A O 1
ATOM 705 N N . ALA A 1 94 ? 8.449 -3.569 -11.956 1.00 94.50 94 ALA A N 1
ATOM 706 C CA . ALA A 1 94 ? 9.805 -4.072 -11.740 1.00 94.50 94 ALA A CA 1
ATOM 707 C C . ALA A 1 94 ? 10.565 -3.287 -10.658 1.00 94.50 94 ALA A C 1
ATOM 709 O O . ALA A 1 94 ? 11.159 -3.889 -9.771 1.00 94.50 94 ALA A O 1
ATOM 710 N N . GLN A 1 95 ? 10.440 -1.955 -10.639 1.00 93.88 95 GLN A N 1
ATOM 711 C CA . GLN A 1 95 ? 11.071 -1.111 -9.616 1.00 93.88 95 GLN A CA 1
ATOM 712 C C . GLN A 1 95 ? 10.630 -1.443 -8.177 1.00 93.88 95 GLN A C 1
ATOM 714 O O . GLN A 1 95 ? 11.411 -1.300 -7.237 1.00 93.88 95 GLN A O 1
ATOM 719 N N . VAL A 1 96 ? 9.380 -1.882 -7.986 1.00 95.44 96 VAL A N 1
ATOM 720 C CA . VAL A 1 96 ? 8.862 -2.290 -6.672 1.00 95.44 96 VAL A CA 1
ATOM 721 C C . VAL A 1 96 ? 9.432 -3.654 -6.301 1.00 95.44 96 VAL A C 1
ATOM 723 O O . VAL A 1 96 ? 9.863 -3.833 -5.166 1.00 95.44 96 VAL A O 1
ATOM 726 N N . VAL A 1 97 ? 9.508 -4.586 -7.256 1.00 96.44 97 VAL A N 1
ATOM 727 C CA . VAL A 1 97 ? 10.144 -5.901 -7.053 1.00 96.44 97 VAL A CA 1
ATOM 728 C C . VAL A 1 97 ? 11.606 -5.737 -6.627 1.00 96.44 97 VAL A C 1
ATOM 730 O O . VAL A 1 97 ? 12.027 -6.326 -5.632 1.00 96.44 97 VAL A O 1
ATOM 733 N N . GLU A 1 98 ? 12.356 -4.883 -7.325 1.00 96.19 98 GLU A N 1
ATOM 734 C CA . GLU A 1 98 ? 13.751 -4.559 -7.004 1.00 96.19 98 GLU A CA 1
ATOM 735 C C . GLU A 1 98 ? 13.891 -3.952 -5.603 1.00 96.19 98 GLU A C 1
ATOM 737 O O . GLU A 1 98 ? 14.772 -4.346 -4.839 1.00 96.19 98 GLU A O 1
ATOM 742 N N . SER A 1 99 ? 12.996 -3.030 -5.239 1.00 95.50 99 SER A N 1
ATOM 743 C CA . SER A 1 99 ? 13.018 -2.356 -3.935 1.00 95.50 99 SER A CA 1
ATOM 744 C C . SER A 1 99 ? 12.707 -3.317 -2.781 1.00 95.50 99 SER A C 1
ATOM 746 O O . SER A 1 99 ? 13.367 -3.267 -1.744 1.00 95.50 99 SER A O 1
ATOM 748 N N . VAL A 1 100 ? 11.746 -4.233 -2.961 1.00 95.94 100 VAL A N 1
ATOM 749 C CA . VAL A 1 100 ? 11.443 -5.290 -1.978 1.00 95.94 100 VAL A CA 1
ATOM 750 C C . VAL A 1 100 ? 12.636 -6.231 -1.811 1.00 95.94 100 VAL A C 1
ATOM 752 O O . VAL A 1 100 ? 13.021 -6.531 -0.679 1.00 95.94 100 VAL A O 1
ATOM 755 N N . HIS A 1 101 ? 13.253 -6.657 -2.918 1.00 97.38 101 HIS A N 1
ATOM 756 C CA . HIS A 1 101 ? 14.453 -7.493 -2.888 1.00 97.38 101 HIS A CA 1
ATOM 757 C C . HIS A 1 101 ? 15.600 -6.807 -2.132 1.00 97.38 101 HIS A C 1
ATOM 759 O O . HIS A 1 101 ? 16.138 -7.383 -1.185 1.00 97.38 101 HIS A O 1
ATOM 765 N N . ALA A 1 102 ? 15.911 -5.555 -2.478 1.00 96.25 102 ALA A N 1
ATOM 766 C CA . ALA A 1 102 ? 16.966 -4.781 -1.830 1.00 96.25 102 ALA A CA 1
ATOM 767 C C . ALA A 1 102 ? 16.703 -4.572 -0.329 1.00 96.25 102 ALA A C 1
ATOM 769 O O . ALA A 1 102 ? 17.620 -4.689 0.484 1.00 96.25 102 ALA A O 1
ATOM 770 N N . GLY A 1 103 ? 15.452 -4.307 0.062 1.00 95.81 103 GLY A N 1
ATOM 771 C CA . GLY A 1 103 ? 15.071 -4.168 1.469 1.00 95.81 103 GLY A CA 1
ATOM 772 C C . GLY A 1 103 ? 15.264 -5.464 2.260 1.00 95.81 103 GLY A C 1
ATOM 773 O O . GLY A 1 103 ? 15.839 -5.450 3.352 1.00 95.81 103 GLY A O 1
ATOM 774 N N . TYR A 1 104 ? 14.837 -6.597 1.695 1.00 97.12 104 TYR A N 1
ATOM 775 C CA . TYR A 1 104 ? 15.017 -7.907 2.323 1.00 97.12 104 TYR A CA 1
ATOM 776 C C . TYR A 1 104 ? 16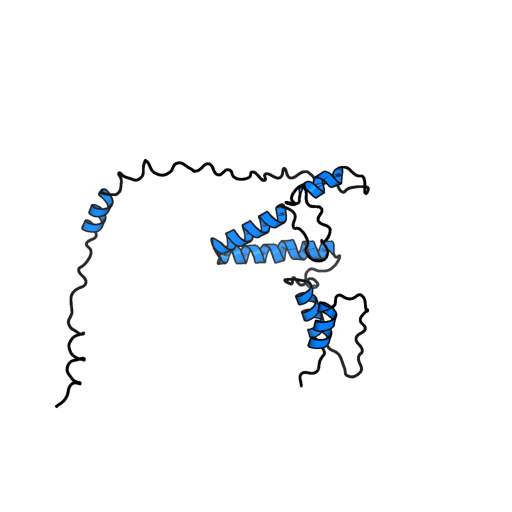.500 -8.282 2.451 1.00 97.12 104 TYR A C 1
ATOM 778 O O . TYR A 1 104 ? 16.941 -8.761 3.501 1.00 97.12 104 TYR A O 1
ATOM 786 N N . GLU A 1 105 ? 17.288 -8.014 1.410 1.00 97.94 105 GLU A N 1
ATOM 787 C CA . GLU A 1 105 ? 18.734 -8.216 1.411 1.00 97.94 105 GLU A CA 1
ATOM 788 C C . GLU A 1 105 ? 19.429 -7.342 2.465 1.00 97.94 105 GLU A C 1
ATOM 790 O O . GLU A 1 105 ? 20.245 -7.851 3.233 1.00 97.94 105 GLU A O 1
ATOM 795 N N . ALA A 1 106 ? 19.082 -6.054 2.559 1.00 96.88 106 ALA A N 1
ATOM 796 C CA . ALA A 1 106 ? 19.670 -5.128 3.526 1.00 96.88 106 ALA A CA 1
ATOM 797 C C . ALA A 1 106 ? 19.444 -5.586 4.975 1.00 96.88 106 ALA A C 1
ATOM 799 O O . ALA A 1 106 ? 20.392 -5.633 5.762 1.00 96.88 106 ALA A O 1
ATOM 800 N N . ILE A 1 107 ? 18.214 -5.990 5.311 1.00 97.31 107 ILE A N 1
ATOM 801 C CA . ILE A 1 107 ? 17.883 -6.539 6.635 1.00 97.31 107 ILE A CA 1
ATOM 802 C C . ILE A 1 107 ? 18.611 -7.869 6.875 1.00 97.31 107 ILE A C 1
ATOM 804 O O . ILE A 1 107 ? 19.053 -8.131 7.989 1.00 97.31 107 ILE A O 1
ATOM 808 N N . SER A 1 108 ? 18.771 -8.707 5.849 1.00 97.69 108 SER A N 1
ATOM 809 C CA . SER A 1 108 ? 19.457 -10.000 5.986 1.00 97.69 108 SER A CA 1
ATOM 810 C C . SER A 1 108 ? 20.973 -9.859 6.158 1.00 97.69 108 SER A C 1
ATOM 812 O O . SER A 1 108 ? 21.586 -10.661 6.861 1.00 97.69 108 SER A O 1
ATOM 814 N N . ARG A 1 109 ? 21.590 -8.861 5.513 1.00 97.62 109 ARG A N 1
ATOM 815 C CA . ARG A 1 109 ? 23.037 -8.600 5.592 1.00 97.62 109 ARG A CA 1
ATOM 816 C C . ARG A 1 109 ? 23.435 -7.959 6.910 1.00 97.62 109 ARG A C 1
ATOM 818 O O . ARG A 1 109 ? 24.429 -8.376 7.495 1.00 97.62 109 ARG A O 1
ATOM 825 N N . GLU A 1 110 ? 22.689 -6.943 7.339 1.00 97.50 110 GLU A N 1
ATOM 826 C CA . GLU A 1 110 ? 22.907 -6.293 8.627 1.00 97.50 110 GLU A CA 1
ATOM 827 C C . GLU A 1 110 ? 21.576 -5.810 9.235 1.00 97.50 110 GLU A C 1
ATOM 829 O O . GLU A 1 110 ? 21.105 -4.709 8.922 1.00 97.50 110 GLU A O 1
ATOM 834 N N . PRO A 1 111 ? 20.957 -6.617 10.118 1.00 96.75 111 PRO A N 1
ATOM 835 C CA . PRO A 1 111 ? 19.585 -6.403 10.570 1.00 96.75 111 PRO A CA 1
ATOM 836 C C . PRO A 1 111 ? 19.317 -5.063 11.251 1.00 96.75 111 PRO A C 1
ATOM 838 O O . PRO A 1 111 ? 18.240 -4.494 11.054 1.00 96.75 111 PRO A O 1
ATOM 841 N N . LEU A 1 112 ? 20.254 -4.547 12.056 1.00 97.69 112 LEU A N 1
ATOM 842 C CA . LEU A 1 112 ? 20.005 -3.325 12.825 1.00 97.69 112 LEU A CA 1
ATOM 843 C C . LEU A 1 112 ? 19.969 -2.105 11.907 1.00 97.69 112 LEU A C 1
ATOM 845 O O . LEU A 1 112 ? 18.998 -1.348 11.926 1.00 97.69 112 LEU A O 1
ATOM 849 N N . HIS A 1 113 ? 20.983 -1.944 11.058 1.00 96.50 113 HIS A N 1
ATOM 850 C CA . HIS A 1 113 ? 21.020 -0.834 10.107 1.00 96.50 113 HIS A CA 1
ATOM 851 C C . HIS A 1 113 ? 19.922 -0.966 9.048 1.00 96.50 113 HIS A C 1
ATOM 853 O O . HIS A 1 113 ? 19.255 0.022 8.753 1.00 96.50 113 HIS A O 1
ATOM 859 N N . GLY A 1 114 ? 19.669 -2.175 8.531 1.00 96.81 114 GLY A N 1
ATOM 860 C CA . GLY A 1 114 ? 18.589 -2.417 7.571 1.00 96.81 114 GLY A CA 1
ATOM 861 C C . GLY A 1 114 ? 17.218 -2.011 8.120 1.00 96.81 114 GLY A C 1
ATOM 862 O O . GLY A 1 114 ? 16.473 -1.290 7.456 1.00 96.81 114 GLY A O 1
ATOM 863 N N . LYS A 1 115 ? 16.911 -2.391 9.369 1.00 97.19 115 LYS A N 1
ATOM 864 C CA . LYS A 1 115 ? 15.682 -1.967 10.054 1.00 97.19 115 LYS A CA 1
ATOM 865 C C . LYS A 1 115 ? 15.618 -0.448 10.225 1.00 97.19 115 LYS A C 1
ATOM 867 O O . LYS A 1 115 ? 14.586 0.142 9.919 1.00 97.19 115 LYS A O 1
ATOM 872 N N . HIS A 1 116 ? 16.678 0.178 10.736 1.00 97.69 116 HIS A N 1
ATOM 873 C CA . HIS A 1 116 ? 16.678 1.620 10.994 1.00 97.69 116 HIS A CA 1
ATOM 874 C C . HIS A 1 116 ? 16.526 2.440 9.712 1.00 97.69 116 HIS A C 1
ATOM 876 O O . HIS A 1 116 ? 15.730 3.375 9.688 1.00 97.69 116 HIS A O 1
ATOM 882 N N . ASN A 1 117 ? 17.204 2.042 8.637 1.00 96.62 117 ASN A N 1
ATOM 883 C CA . ASN A 1 117 ? 17.076 2.695 7.338 1.00 96.62 117 ASN A CA 1
ATOM 884 C C . ASN A 1 117 ? 15.650 2.568 6.789 1.00 96.62 117 ASN A C 1
ATOM 886 O O . ASN A 1 117 ? 15.082 3.562 6.351 1.00 96.62 117 ASN A O 1
ATOM 890 N N . LEU A 1 118 ? 15.033 1.381 6.879 1.00 96.00 118 LEU A N 1
ATOM 891 C CA . LEU A 1 118 ? 13.640 1.194 6.463 1.00 96.00 118 LEU A CA 1
ATOM 892 C C . LEU A 1 118 ? 12.682 2.091 7.263 1.00 96.00 118 LEU A C 1
ATOM 894 O O . LEU A 1 118 ? 11.790 2.709 6.688 1.00 96.00 118 LEU A O 1
ATOM 898 N N . GLN A 1 119 ? 12.870 2.184 8.581 1.00 96.62 119 GLN A N 1
ATOM 899 C CA . GLN A 1 119 ? 12.059 3.056 9.435 1.00 96.62 119 GLN A CA 1
ATOM 900 C C . GLN A 1 119 ? 12.222 4.537 9.068 1.00 96.62 119 GLN A C 1
ATOM 902 O O . GLN A 1 119 ? 11.222 5.252 9.025 1.00 96.62 119 GLN A O 1
ATOM 907 N N . ALA A 1 120 ? 13.447 4.978 8.770 1.00 97.56 120 ALA A N 1
ATOM 908 C CA . ALA A 1 120 ? 13.719 6.340 8.318 1.00 97.56 120 ALA A CA 1
ATOM 909 C C . ALA A 1 120 ? 13.034 6.629 6.973 1.00 97.56 120 ALA A C 1
ATOM 911 O O . ALA A 1 120 ? 12.266 7.581 6.887 1.00 97.56 120 ALA A O 1
ATOM 912 N N . SER A 1 121 ? 13.190 5.759 5.967 1.00 96.75 121 SER A N 1
ATOM 913 C CA . SER A 1 121 ? 12.515 5.919 4.669 1.00 96.75 121 SER A CA 1
ATOM 914 C C . SER A 1 121 ? 10.990 5.960 4.804 1.00 96.75 121 SER A C 1
ATOM 916 O O . SER A 1 121 ? 10.326 6.757 4.143 1.00 96.75 121 SER A O 1
ATOM 918 N N . ILE A 1 122 ? 10.408 5.141 5.688 1.00 96.44 122 ILE A N 1
ATOM 919 C CA . ILE A 1 122 ? 8.964 5.178 5.946 1.00 96.44 122 ILE A CA 1
ATOM 920 C C . ILE A 1 122 ? 8.547 6.546 6.506 1.00 96.44 122 ILE A C 1
ATOM 922 O O . ILE A 1 122 ? 7.607 7.157 5.996 1.00 96.44 122 ILE A O 1
ATOM 926 N N . ALA A 1 123 ? 9.245 7.034 7.532 1.00 96.56 123 ALA A N 1
ATOM 927 C CA . ALA A 1 123 ? 8.894 8.275 8.217 1.00 96.56 123 ALA A CA 1
ATOM 928 C C . ALA A 1 123 ? 9.145 9.531 7.364 1.00 96.56 123 ALA A C 1
ATOM 930 O O . ALA A 1 123 ? 8.326 10.450 7.370 1.00 96.56 123 ALA A O 1
ATOM 931 N N . GLU A 1 124 ? 10.265 9.572 6.646 1.00 97.69 124 GLU A N 1
ATOM 932 C CA . GLU A 1 124 ? 10.757 10.769 5.957 1.00 97.69 124 GLU A CA 1
ATOM 933 C C . GLU A 1 124 ? 10.265 10.870 4.508 1.00 97.69 124 GLU A C 1
ATOM 935 O O . GLU A 1 124 ? 10.121 11.978 3.993 1.00 97.69 124 GLU A O 1
ATOM 940 N N . GLU A 1 125 ? 9.960 9.743 3.855 1.00 96.81 125 GLU A N 1
ATOM 941 C CA . GLU A 1 125 ? 9.586 9.719 2.435 1.00 96.81 125 GLU A CA 1
ATOM 942 C C . GLU A 1 125 ? 8.180 9.152 2.210 1.00 96.81 125 GLU A C 1
ATOM 944 O O . GLU A 1 125 ? 7.333 9.812 1.601 1.00 96.81 125 GLU A O 1
ATOM 949 N N . VAL A 1 126 ? 7.899 7.945 2.717 1.00 97.00 126 VAL A N 1
ATOM 950 C CA . VAL A 1 126 ? 6.650 7.227 2.400 1.00 97.00 126 VAL A CA 1
ATOM 951 C C . VAL A 1 126 ? 5.432 7.932 2.991 1.00 97.00 126 VAL A C 1
ATOM 953 O O . VAL A 1 126 ? 4.484 8.214 2.258 1.00 97.00 126 VAL A O 1
ATOM 956 N N . HIS A 1 127 ? 5.442 8.245 4.291 1.00 97.56 127 HIS A N 1
ATOM 957 C CA . HIS A 1 127 ? 4.31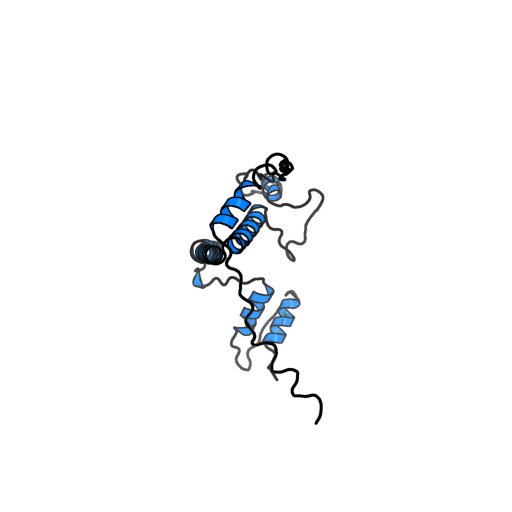3 8.928 4.930 1.00 97.56 127 HIS A CA 1
ATOM 958 C C . HIS A 1 127 ? 4.024 10.298 4.288 1.00 97.56 127 HIS A C 1
ATOM 960 O O . HIS A 1 127 ? 2.881 10.508 3.880 1.00 97.56 127 HIS A O 1
ATOM 966 N N . PRO A 1 128 ? 5.007 11.208 4.117 1.00 97.88 128 PRO A N 1
ATOM 967 C CA . PRO A 1 128 ? 4.773 12.489 3.445 1.00 97.88 128 PRO A CA 1
ATOM 968 C C . PRO A 1 128 ? 4.311 12.347 1.988 1.00 97.88 128 PRO A C 1
ATOM 970 O O . PRO A 1 128 ? 3.453 13.110 1.531 1.00 97.88 128 PRO A O 1
ATOM 973 N N . GLY A 1 129 ? 4.845 11.363 1.257 1.00 97.94 129 GLY A N 1
ATOM 974 C CA . GLY A 1 129 ? 4.442 11.082 -0.120 1.00 97.94 129 GLY A CA 1
ATOM 975 C C . GLY A 1 129 ? 2.982 10.638 -0.223 1.00 97.94 129 GLY A C 1
ATOM 976 O O . GLY A 1 129 ? 2.228 11.181 -1.032 1.00 97.94 129 GLY A O 1
ATOM 977 N N . LEU A 1 130 ? 2.555 9.706 0.635 1.00 98.00 130 LEU A N 1
ATOM 978 C CA . LEU A 1 130 ? 1.162 9.249 0.695 1.00 98.00 130 LEU A CA 1
ATOM 979 C C . LEU A 1 130 ? 0.216 10.351 1.176 1.00 98.00 130 LEU A C 1
ATOM 981 O O . LEU A 1 130 ? -0.851 10.535 0.597 1.00 98.00 130 LEU A O 1
ATOM 985 N N . ALA A 1 131 ? 0.624 11.114 2.188 1.00 97.94 131 ALA A N 1
ATOM 986 C CA . ALA A 1 131 ? -0.120 12.266 2.683 1.00 97.94 131 ALA A CA 1
ATOM 987 C C . ALA A 1 131 ? -0.396 13.275 1.555 1.00 97.94 131 ALA A C 1
ATOM 989 O O . ALA A 1 131 ? -1.538 13.679 1.339 1.00 97.94 131 ALA A O 1
ATOM 990 N N . THR A 1 132 ? 0.626 13.588 0.752 1.00 98.19 132 THR A N 1
ATOM 991 C CA . THR A 1 132 ? 0.487 14.456 -0.428 1.00 98.19 132 THR A CA 1
ATOM 992 C C . THR A 1 132 ? -0.439 13.849 -1.482 1.00 98.19 132 THR A C 1
ATOM 994 O O . THR A 1 132 ? -1.288 14.553 -2.024 1.00 98.19 132 THR A O 1
ATOM 997 N N . LEU A 1 133 ? -0.299 12.550 -1.764 1.00 97.44 133 LEU A N 1
ATOM 998 C CA . LEU A 1 133 ? -1.116 11.845 -2.755 1.00 97.44 133 LEU A CA 1
ATOM 999 C C . LEU A 1 133 ? -2.612 11.862 -2.402 1.00 97.44 133 LEU A C 1
ATOM 1001 O O . LEU A 1 133 ? -3.443 12.035 -3.291 1.00 97.44 133 LEU A O 1
ATOM 1005 N N . PHE A 1 134 ? -2.947 11.688 -1.123 1.00 97.38 134 PHE A N 1
ATOM 1006 C CA . PHE A 1 134 ? -4.331 11.632 -0.643 1.00 97.38 134 PHE A CA 1
ATOM 1007 C C . PHE A 1 134 ? -4.875 12.974 -0.135 1.00 97.38 134 PHE A C 1
ATOM 1009 O O . PHE A 1 134 ? -6.063 13.067 0.163 1.00 97.38 134 PHE A O 1
ATOM 1016 N N . GLY A 1 135 ? -4.045 14.018 -0.056 1.00 97.75 135 GLY A N 1
ATOM 1017 C CA . GLY A 1 135 ? -4.454 15.335 0.438 1.00 97.75 135 GLY A CA 1
ATOM 1018 C C . GLY A 1 135 ? -4.735 15.372 1.944 1.00 97.75 135 GLY A C 1
ATOM 1019 O O . GLY A 1 135 ? -5.621 16.105 2.377 1.00 97.75 135 GLY A O 1
ATOM 1020 N N . VAL A 1 136 ? -3.996 14.586 2.730 1.00 98.19 136 VAL A N 1
ATOM 1021 C CA . VAL A 1 136 ? -4.119 14.474 4.197 1.00 98.19 136 VAL A CA 1
ATOM 1022 C C . VAL A 1 136 ? -2.777 14.758 4.878 1.00 98.19 136 VAL A C 1
ATOM 1024 O O . VAL A 1 136 ? -1.774 15.016 4.213 1.00 98.19 136 VAL A O 1
ATOM 1027 N N . THR A 1 137 ? -2.727 14.724 6.206 1.00 97.44 137 THR A N 1
ATOM 1028 C CA . THR A 1 137 ? -1.477 14.798 6.974 1.00 97.44 137 THR A CA 1
ATOM 1029 C C . THR A 1 137 ? -0.849 13.417 7.166 1.00 97.44 137 THR A C 1
ATOM 1031 O O . THR A 1 137 ? -1.527 12.392 7.175 1.00 97.44 137 THR A O 1
ATOM 1034 N N . SER A 1 138 ? 0.467 13.364 7.395 1.00 95.56 138 SER A N 1
ATOM 1035 C CA . SER A 1 138 ? 1.171 12.099 7.663 1.00 95.56 138 SER A CA 1
ATOM 1036 C C . SER A 1 138 ? 0.628 11.331 8.874 1.00 95.56 138 SER A C 1
ATOM 1038 O O . SER A 1 138 ? 0.755 10.108 8.911 1.00 95.56 138 SER A O 1
ATOM 1040 N N . GLY A 1 139 ? 0.041 12.034 9.852 1.00 96.00 139 GLY A N 1
ATOM 1041 C CA . GLY A 1 139 ? -0.564 11.442 11.050 1.00 96.00 139 GLY A CA 1
ATOM 1042 C C . GLY A 1 139 ? -1.928 10.791 10.807 1.00 96.00 139 GLY A C 1
ATOM 1043 O O . GLY A 1 139 ? -2.395 10.043 11.658 1.00 96.00 139 GLY A O 1
ATOM 1044 N N . GLU A 1 140 ? -2.544 11.038 9.649 1.00 95.94 140 GLU A N 1
ATOM 1045 C CA . GLU A 1 140 ? -3.811 10.425 9.227 1.00 95.94 140 GLU A CA 1
ATOM 1046 C C . GLU A 1 140 ? -3.597 9.151 8.389 1.00 95.94 140 GLU A C 1
ATOM 1048 O O . GLU A 1 140 ? -4.559 8.502 7.984 1.00 95.94 140 GLU A O 1
ATOM 1053 N N . ILE A 1 141 ? -2.340 8.765 8.128 1.00 96.50 141 ILE A N 1
ATOM 1054 C CA . ILE A 1 141 ? -1.987 7.573 7.350 1.00 96.50 141 ILE A CA 1
ATOM 1055 C C . ILE A 1 141 ? -1.514 6.454 8.280 1.00 96.50 141 ILE A C 1
ATOM 1057 O O . ILE A 1 141 ? -0.503 6.587 8.968 1.00 96.50 141 ILE A O 1
ATOM 1061 N N . ALA A 1 142 ? -2.195 5.308 8.224 1.00 95.00 142 ALA A N 1
ATOM 1062 C CA . ALA A 1 142 ? -1.743 4.060 8.831 1.00 95.00 142 ALA A CA 1
ATOM 1063 C C . ALA A 1 142 ? -1.344 3.052 7.742 1.00 95.00 142 ALA A C 1
ATOM 1065 O O . ALA A 1 142 ? -2.140 2.725 6.862 1.00 95.00 142 ALA A O 1
ATOM 1066 N N . LEU A 1 143 ? -0.113 2.536 7.811 1.00 95.62 143 LEU A N 1
ATOM 1067 C CA . LEU A 1 143 ? 0.363 1.472 6.926 1.00 95.62 143 LEU A CA 1
ATOM 1068 C C . LEU A 1 143 ? 0.011 0.105 7.519 1.00 95.62 143 LEU A C 1
ATOM 1070 O O . LEU A 1 143 ? 0.456 -0.241 8.612 1.00 95.62 143 LEU A O 1
ATOM 1074 N N . THR A 1 144 ? -0.767 -0.681 6.781 1.00 95.50 144 THR A N 1
ATOM 1075 C CA . THR A 1 144 ? -1.162 -2.052 7.139 1.00 95.50 144 THR A CA 1
ATOM 1076 C C . THR A 1 144 ? -0.638 -3.037 6.096 1.00 95.50 144 THR A C 1
ATOM 1078 O O . THR A 1 144 ? -0.187 -2.638 5.020 1.00 95.50 144 THR A O 1
ATOM 1081 N N . ARG A 1 145 ? -0.668 -4.340 6.392 1.00 93.25 145 ARG A N 1
ATOM 1082 C CA . ARG A 1 145 ? -0.174 -5.371 5.465 1.00 93.25 145 ARG A CA 1
ATOM 1083 C C . ARG A 1 145 ? -1.107 -5.582 4.276 1.00 93.25 145 ARG A C 1
ATOM 1085 O O . ARG A 1 145 ? -0.649 -6.046 3.237 1.00 93.25 145 ARG A O 1
ATOM 1092 N N . ASN A 1 146 ? -2.406 -5.332 4.442 1.00 90.12 146 ASN A N 1
ATOM 1093 C CA . ASN A 1 146 ? -3.431 -5.518 3.414 1.00 90.12 146 ASN A CA 1
ATOM 1094 C C . ASN A 1 146 ? -4.771 -4.872 3.819 1.00 90.12 146 ASN A C 1
ATOM 1096 O O . ASN A 1 146 ? -4.964 -4.468 4.965 1.00 90.12 146 ASN A O 1
ATOM 1100 N N . ALA A 1 147 ? -5.719 -4.840 2.875 1.00 88.81 147 ALA A N 1
ATOM 1101 C CA . ALA A 1 147 ? -7.059 -4.287 3.079 1.00 88.81 147 ALA A CA 1
ATOM 1102 C C . ALA A 1 147 ? -7.858 -5.009 4.179 1.00 88.81 147 ALA A C 1
ATOM 1104 O O . ALA A 1 147 ? -8.533 -4.360 4.968 1.00 88.81 147 ALA A O 1
ATOM 1105 N N . THR A 1 148 ? -7.750 -6.337 4.287 1.00 88.62 148 THR A N 1
ATOM 1106 C CA . THR A 1 148 ? -8.467 -7.107 5.316 1.00 88.62 148 THR A CA 1
ATOM 1107 C C . THR A 1 148 ? -8.021 -6.732 6.732 1.00 88.62 148 THR A C 1
ATOM 1109 O O . THR A 1 148 ? -8.856 -6.614 7.625 1.00 88.62 148 THR A O 1
ATOM 1112 N N . GLU A 1 149 ? -6.721 -6.526 6.953 1.00 90.75 149 GLU A N 1
ATOM 1113 C CA . GLU A 1 149 ? -6.196 -6.026 8.229 1.00 90.75 149 GLU A CA 1
ATOM 1114 C C . GLU A 1 149 ? -6.663 -4.594 8.502 1.00 90.75 149 GLU A C 1
ATOM 1116 O O . GLU A 1 149 ? -7.114 -4.314 9.609 1.00 90.75 149 GLU A O 1
ATOM 1121 N N . ALA A 1 150 ? -6.614 -3.712 7.498 1.00 92.19 150 ALA A N 1
ATOM 1122 C CA . ALA A 1 150 ? -7.085 -2.334 7.633 1.00 92.19 150 ALA A CA 1
ATOM 1123 C C . ALA A 1 150 ? -8.564 -2.259 8.042 1.00 92.19 150 ALA A C 1
ATOM 1125 O O . ALA A 1 150 ? -8.910 -1.548 8.982 1.00 92.19 150 ALA A O 1
ATOM 1126 N N . LEU A 1 151 ? -9.426 -3.029 7.375 1.00 89.75 151 LEU A N 1
ATOM 1127 C CA . LEU A 1 151 ? -10.862 -3.056 7.654 1.00 89.75 151 LEU A CA 1
ATOM 1128 C C . LEU A 1 151 ? -11.180 -3.702 8.999 1.00 89.75 151 LEU A C 1
ATOM 1130 O O . LEU A 1 151 ? -12.075 -3.242 9.705 1.00 89.75 151 LEU A O 1
ATOM 1134 N N . HIS A 1 152 ? -10.424 -4.727 9.397 1.00 88.38 152 HIS A N 1
ATOM 1135 C CA . HIS A 1 152 ? -10.558 -5.291 10.734 1.00 88.38 152 HIS A CA 1
ATOM 1136 C C . HIS A 1 152 ? -10.188 -4.264 11.812 1.00 88.38 152 HIS A C 1
ATOM 1138 O O . HIS A 1 152 ? -10.975 -4.062 12.731 1.00 88.38 152 HIS A O 1
ATOM 1144 N N . LEU A 1 153 ? -9.047 -3.574 11.669 1.00 91.12 153 LEU A N 1
ATOM 1145 C CA . LEU A 1 153 ? -8.619 -2.516 12.594 1.00 91.12 153 LEU A CA 1
ATOM 1146 C C . LEU A 1 153 ? -9.631 -1.370 12.668 1.00 91.12 153 LEU A C 1
ATOM 1148 O O . LEU A 1 153 ? -9.912 -0.879 13.757 1.00 91.12 153 LEU A O 1
ATOM 1152 N N . GLN A 1 154 ? -10.206 -0.977 11.530 1.00 89.50 154 GLN A N 1
ATOM 1153 C CA . GLN A 1 154 ? -11.297 -0.008 11.494 1.00 89.50 154 GLN A CA 1
ATOM 1154 C C . GLN A 1 154 ? -12.510 -0.516 12.282 1.00 89.50 154 GLN A C 1
ATOM 1156 O O . GLN A 1 154 ? -13.032 0.213 13.114 1.00 89.50 154 GLN A O 1
ATOM 1161 N N . SER A 1 155 ? -12.928 -1.764 12.058 1.00 88.19 155 SER A N 1
ATOM 1162 C CA . SER A 1 155 ? -14.126 -2.338 12.685 1.00 88.19 155 SER A CA 1
ATOM 1163 C C . SER A 1 155 ? -13.997 -2.438 14.206 1.00 88.19 155 SER A C 1
ATOM 1165 O O . SER A 1 155 ? -14.910 -2.042 14.920 1.00 88.19 155 SER A O 1
ATOM 1167 N N . VAL A 1 156 ? -12.858 -2.925 14.714 1.00 88.06 156 VAL A N 1
ATOM 1168 C CA . VAL A 1 156 ? -12.623 -3.056 16.168 1.00 88.06 156 VAL A CA 1
ATOM 1169 C C . VAL A 1 156 ? -12.274 -1.729 16.847 1.00 88.06 156 VAL A C 1
ATOM 1171 O O . VAL A 1 156 ? -12.304 -1.644 18.070 1.00 88.06 156 VAL A O 1
ATOM 1174 N N . GLY A 1 157 ? -11.902 -0.709 16.071 1.00 89.38 157 GLY A N 1
ATOM 1175 C CA . GLY A 1 157 ? -11.600 0.632 16.570 1.00 89.38 157 GLY A CA 1
ATOM 1176 C C . GLY A 1 157 ? -12.825 1.538 16.706 1.00 89.38 157 GLY A C 1
ATOM 1177 O O . GLY A 1 157 ? -12.698 2.638 17.239 1.00 89.38 157 GLY A O 1
ATOM 1178 N N . LEU A 1 158 ? -13.994 1.111 16.217 1.00 88.94 158 LEU A N 1
ATOM 1179 C CA . LEU A 1 158 ? -15.240 1.862 16.344 1.00 88.94 158 LEU A CA 1
ATOM 1180 C C . LEU A 1 158 ? -15.864 1.638 17.723 1.00 88.94 158 LEU A C 1
ATOM 1182 O O . LEU A 1 158 ? -16.155 0.513 18.121 1.00 88.94 158 LEU A O 1
ATOM 1186 N N . GLU A 1 159 ? -16.130 2.730 18.431 1.00 89.75 159 GLU A N 1
ATOM 1187 C CA . GLU A 1 159 ? -16.915 2.714 19.662 1.00 89.75 159 GLU A CA 1
ATOM 1188 C C . GLU A 1 159 ? -18.399 2.872 19.308 1.00 89.75 159 GLU A C 1
ATOM 1190 O O . GLU A 1 159 ? -18.830 3.954 18.911 1.00 89.75 159 GLU A O 1
ATOM 1195 N N . LEU A 1 160 ? -19.175 1.790 19.430 1.00 88.75 160 LEU A N 1
ATOM 1196 C CA . LEU A 1 160 ? -20.622 1.791 19.194 1.00 88.75 160 LEU A CA 1
ATOM 1197 C C . LEU A 1 160 ? -21.386 1.748 20.520 1.00 88.75 160 LEU A C 1
ATOM 1199 O O . LEU A 1 160 ? -21.103 0.923 21.395 1.00 88.75 160 LEU A O 1
ATOM 1203 N N . ALA A 1 161 ? -22.378 2.620 20.661 1.00 90.62 161 ALA A N 1
ATOM 1204 C CA . ALA A 1 161 ? -23.297 2.625 21.786 1.00 90.62 161 ALA A CA 1
ATOM 1205 C C . ALA A 1 161 ? -24.478 1.662 21.546 1.00 90.62 161 ALA A C 1
ATOM 1207 O O . ALA A 1 161 ? -24.825 1.349 20.404 1.00 90.62 161 ALA A O 1
ATOM 1208 N N . PRO A 1 162 ? -25.155 1.193 22.613 1.00 89.81 162 PRO A N 1
ATOM 1209 C CA . PRO A 1 162 ? -26.384 0.426 22.460 1.00 89.81 162 PRO A CA 1
ATOM 1210 C C . PRO A 1 162 ? -27.429 1.192 21.638 1.00 89.81 162 PRO A C 1
ATOM 1212 O O . PRO A 1 162 ? -27.847 2.283 22.024 1.00 89.81 162 PRO A O 1
ATOM 1215 N N . GLY A 1 163 ? -27.878 0.585 20.539 1.00 91.25 163 GLY A N 1
ATOM 1216 C CA . GLY A 1 163 ? -28.839 1.183 19.608 1.00 91.25 163 GLY A CA 1
ATOM 1217 C C . GLY A 1 163 ? -28.218 1.794 18.350 1.00 91.25 163 GLY A C 1
ATOM 1218 O O . GLY A 1 163 ? -28.977 2.163 17.458 1.00 91.25 163 GLY A O 1
ATOM 1219 N N . ASP A 1 164 ? -26.888 1.859 18.247 1.00 92.12 164 ASP A N 1
ATOM 1220 C CA . ASP A 1 164 ? -26.220 2.251 17.005 1.00 92.12 164 ASP A CA 1
ATOM 1221 C C . ASP A 1 164 ? -26.371 1.165 15.931 1.00 92.12 164 ASP A C 1
ATOM 1223 O O . ASP A 1 164 ? -26.353 -0.037 16.210 1.00 92.12 164 ASP A O 1
ATOM 1227 N N . GLU A 1 165 ? -26.501 1.601 14.679 1.00 90.69 165 GLU A N 1
ATOM 1228 C CA . GLU A 1 165 ? -26.663 0.728 13.519 1.00 90.69 165 GLU A CA 1
ATOM 1229 C C . GLU A 1 165 ? -25.465 0.856 12.578 1.00 90.69 165 GLU A C 1
ATOM 1231 O O . GLU A 1 165 ? -25.007 1.958 12.269 1.00 90.69 165 GLU A O 1
ATOM 1236 N N . VAL A 1 166 ? -24.989 -0.281 12.066 1.00 89.44 166 VAL A N 1
ATOM 1237 C CA . VAL A 1 166 ? -23.959 -0.322 11.024 1.00 89.44 166 VAL A CA 1
ATOM 1238 C C . VAL A 1 166 ? -24.604 -0.702 9.699 1.00 89.44 166 VAL A C 1
ATOM 1240 O O . VAL A 1 166 ? -25.176 -1.782 9.554 1.00 89.44 166 VAL A O 1
ATOM 1243 N N . LEU A 1 167 ? -24.511 0.197 8.722 1.00 90.81 167 LEU A N 1
ATOM 1244 C CA . LEU A 1 167 ? -25.065 0.001 7.386 1.00 90.81 167 LEU A CA 1
ATOM 1245 C C . LEU A 1 167 ? -23.977 -0.492 6.431 1.00 90.81 167 LEU A C 1
ATOM 1247 O O . LEU A 1 167 ? -22.968 0.180 6.231 1.00 90.81 167 LEU A O 1
ATOM 1251 N N . VAL A 1 168 ? -24.218 -1.637 5.794 1.00 89.88 168 VAL A N 1
ATOM 1252 C CA . VAL A 1 168 ? -23.348 -2.217 4.758 1.00 89.88 168 VAL A CA 1
ATOM 1253 C C . VAL A 1 168 ? -24.130 -2.462 3.472 1.00 89.88 168 VAL A C 1
ATOM 1255 O O . VAL A 1 168 ? -25.351 -2.641 3.497 1.00 89.88 168 VAL A O 1
ATOM 1258 N N . ARG A 1 169 ? -23.443 -2.469 2.324 1.00 90.00 169 ARG A N 1
ATOM 1259 C CA . ARG A 1 169 ? -24.063 -2.785 1.029 1.00 90.00 169 ARG A CA 1
ATOM 1260 C C . ARG A 1 169 ? -23.893 -4.255 0.665 1.00 90.00 169 ARG A C 1
ATOM 1262 O O . ARG A 1 169 ? -22.930 -4.910 1.030 1.00 90.00 169 ARG A O 1
ATOM 1269 N N . THR A 1 170 ? -24.806 -4.757 -0.160 1.00 90.00 170 THR A N 1
ATOM 1270 C CA . THR A 1 170 ? -24.744 -6.125 -0.706 1.00 90.00 170 THR A CA 1
ATOM 1271 C C . THR A 1 170 ? -23.590 -6.354 -1.690 1.00 90.00 170 THR A C 1
ATOM 1273 O O . THR A 1 170 ? -23.380 -7.475 -2.135 1.00 90.00 170 THR A O 1
ATOM 1276 N N . GLN A 1 171 ? -22.893 -5.287 -2.083 1.00 91.06 171 GLN A N 1
ATOM 1277 C CA . GLN A 1 171 ? -21.765 -5.300 -3.012 1.00 91.06 171 GLN A CA 1
ATOM 1278 C C . GLN A 1 171 ? -20.410 -5.250 -2.297 1.00 91.06 171 GLN A C 1
ATOM 1280 O O . GLN A 1 171 ? -19.392 -5.333 -2.981 1.00 91.06 171 GLN A O 1
ATOM 1285 N N . GLU A 1 172 ? -20.391 -5.092 -0.968 1.00 87.00 172 GLU A N 1
ATOM 1286 C CA . GLU A 1 172 ? -19.143 -5.162 -0.206 1.00 87.00 172 GLU A CA 1
ATOM 1287 C C . GLU A 1 172 ? -18.535 -6.561 -0.332 1.00 87.00 172 GLU A C 1
ATOM 1289 O O . GLU A 1 172 ? -19.240 -7.558 -0.555 1.00 87.00 172 GLU A O 1
ATOM 1294 N N . HIS A 1 173 ? -17.212 -6.648 -0.223 1.00 85.62 173 HIS A N 1
ATOM 1295 C CA . HIS A 1 173 ? -16.548 -7.927 -0.408 1.00 85.62 173 HIS A CA 1
ATOM 1296 C C . HIS A 1 173 ? -16.912 -8.863 0.766 1.00 85.62 173 HIS A C 1
ATOM 1298 O O . HIS A 1 173 ? -16.869 -8.432 1.919 1.00 85.62 173 HIS A O 1
ATOM 1304 N N . PRO A 1 174 ? -17.242 -10.154 0.536 1.00 83.00 174 PRO A N 1
ATOM 1305 C CA . PRO A 1 174 ? -17.740 -11.034 1.601 1.00 83.00 174 PRO A CA 1
ATOM 1306 C C . PRO A 1 174 ? -16.827 -11.111 2.831 1.00 83.00 174 PRO A C 1
ATOM 1308 O O . PRO A 1 174 ? -17.303 -11.090 3.961 1.00 83.00 174 PRO A O 1
ATOM 1311 N N . SER A 1 175 ? -15.505 -11.104 2.619 1.00 77.88 175 SER A N 1
ATOM 1312 C CA . SER A 1 175 ? -14.539 -11.117 3.725 1.00 77.88 175 SER A CA 1
ATOM 1313 C C . SER A 1 175 ? -14.614 -9.884 4.627 1.00 77.88 175 SER A C 1
ATOM 1315 O O . SER A 1 175 ? -14.145 -9.938 5.756 1.00 77.88 175 SER A O 1
ATOM 1317 N N . GLU A 1 176 ? -15.112 -8.758 4.125 1.00 81.50 176 GLU A N 1
ATOM 1318 C CA . GLU A 1 176 ? -15.277 -7.523 4.896 1.00 81.50 176 GLU A CA 1
ATOM 1319 C C . GLU A 1 176 ? -16.505 -7.642 5.796 1.00 81.50 176 GLU A C 1
ATOM 1321 O O . GLU A 1 176 ? -16.414 -7.374 6.992 1.00 81.50 176 GLU A O 1
ATOM 1326 N N . ILE A 1 177 ? -17.618 -8.138 5.243 1.00 84.75 177 ILE A N 1
ATOM 1327 C CA . ILE A 1 177 ? -18.859 -8.378 5.988 1.00 84.75 177 ILE A CA 1
ATOM 1328 C C . ILE A 1 177 ? -18.618 -9.382 7.118 1.00 84.75 177 ILE A C 1
ATOM 1330 O O . ILE A 1 177 ? -18.967 -9.098 8.262 1.00 84.75 177 ILE A O 1
ATOM 1334 N N . ASP A 1 178 ? -17.975 -10.517 6.827 1.00 83.31 178 ASP A N 1
ATOM 1335 C CA . ASP A 1 178 ? -17.708 -11.551 7.834 1.00 83.31 178 ASP A CA 1
ATOM 1336 C C . ASP A 1 178 ? -16.880 -11.002 9.008 1.00 83.31 178 ASP A C 1
ATOM 1338 O O . ASP A 1 178 ? -17.175 -11.280 10.171 1.00 83.31 178 ASP A O 1
ATOM 1342 N N . ARG A 1 179 ? -15.870 -10.170 8.718 1.00 81.81 179 ARG A N 1
ATOM 1343 C CA . ARG A 1 179 ? -15.003 -9.568 9.744 1.00 81.81 179 ARG A CA 1
ATOM 1344 C C . ARG A 1 179 ? -15.693 -8.484 10.548 1.00 81.81 179 ARG A C 1
ATOM 1346 O O . ARG A 1 179 ? -15.408 -8.360 11.736 1.00 81.81 179 ARG A O 1
ATOM 1353 N N . LEU A 1 180 ? -16.578 -7.717 9.923 1.00 84.00 180 LEU A N 1
ATOM 1354 C CA . LEU A 1 180 ? -17.395 -6.738 10.624 1.00 84.00 180 LEU A CA 1
ATOM 1355 C C . LEU A 1 180 ? -18.351 -7.444 11.596 1.00 84.00 180 LEU A C 1
ATOM 1357 O O . LEU A 1 180 ? -18.431 -7.068 12.761 1.00 84.00 180 LEU A O 1
ATOM 1361 N N . VAL A 1 181 ? -19.021 -8.512 11.150 1.00 83.38 181 VAL A N 1
ATOM 1362 C CA . VAL A 1 181 ? -19.905 -9.313 12.011 1.00 83.38 181 VAL A CA 1
ATOM 1363 C C . VAL A 1 181 ? -19.124 -9.943 13.163 1.00 83.38 181 VAL A C 1
ATOM 1365 O O . VAL A 1 181 ? -19.586 -9.890 14.300 1.00 83.38 181 VAL A O 1
ATOM 1368 N N . GLU A 1 182 ? -17.939 -10.499 12.905 1.00 82.69 182 GLU A N 1
ATOM 1369 C CA . GLU A 1 182 ? -17.066 -11.051 13.949 1.00 82.69 182 GLU A CA 1
ATOM 1370 C C . GLU A 1 182 ? -16.650 -9.983 14.973 1.00 82.69 182 GLU A C 1
ATOM 1372 O O . GLU A 1 182 ? -16.780 -10.206 16.174 1.00 82.69 182 GLU A O 1
ATOM 1377 N N . ALA A 1 183 ? -16.199 -8.814 14.508 1.00 80.19 183 ALA A N 1
ATOM 1378 C CA . ALA A 1 183 ? -15.736 -7.721 15.365 1.00 80.19 183 ALA A CA 1
ATOM 1379 C C . ALA A 1 183 ? -16.848 -7.119 16.240 1.00 80.19 183 ALA A C 1
ATOM 1381 O O . ALA A 1 183 ? -16.574 -6.670 17.351 1.00 80.19 183 ALA A O 1
ATOM 1382 N N . LEU A 1 184 ? -18.084 -7.097 15.736 1.00 77.38 184 LEU A N 1
ATOM 1383 C CA . LEU A 1 184 ? -19.237 -6.489 16.407 1.00 77.38 184 LEU A CA 1
ATOM 1384 C C . LEU A 1 184 ? -20.109 -7.503 17.157 1.00 77.38 184 LEU A C 1
ATOM 1386 O O . LEU A 1 184 ? -21.057 -7.117 17.844 1.00 77.38 184 LEU A O 1
ATOM 1390 N N . SER A 1 185 ? -19.812 -8.797 17.036 1.00 73.12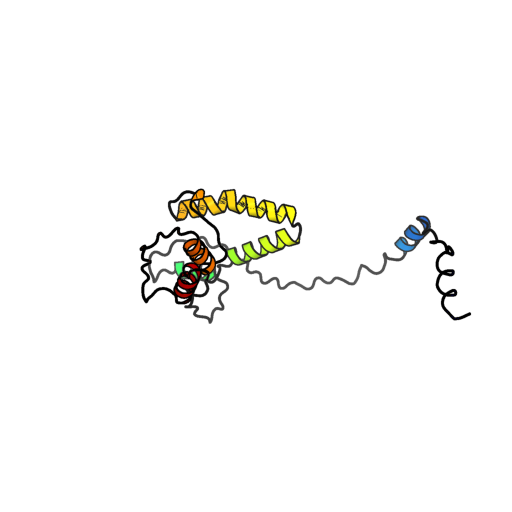 185 SER A N 1
ATOM 1391 C CA . SER A 1 185 ? -20.496 -9.820 17.817 1.00 73.12 185 SER A CA 1
ATOM 1392 C C . SER A 1 185 ? -20.114 -9.660 19.290 1.00 73.12 185 SER A C 1
ATOM 1394 O O . SER A 1 185 ? -18.923 -9.612 19.606 1.00 73.12 185 SER A O 1
ATOM 1396 N N . PRO A 1 186 ? -21.084 -9.590 20.218 1.00 62.66 186 PRO A N 1
ATOM 1397 C CA . PRO A 1 186 ? -20.767 -9.543 21.635 1.00 62.66 186 PRO A CA 1
ATOM 1398 C C . PRO A 1 186 ? -19.963 -10.793 22.004 1.00 62.66 186 PRO A C 1
ATOM 1400 O O . PRO A 1 186 ? -20.404 -11.916 21.751 1.00 62.66 186 PRO A O 1
ATOM 1403 N N . VAL A 1 187 ? -18.778 -10.596 22.586 1.00 55.62 187 VAL A N 1
ATOM 1404 C CA . VAL A 1 187 ? -18.020 -11.680 23.218 1.00 55.62 187 VAL A CA 1
ATOM 1405 C C . VAL A 1 187 ? -18.910 -12.231 24.332 1.00 55.62 187 VAL A C 1
ATOM 1407 O O . VAL A 1 187 ? -19.189 -11.525 25.300 1.00 55.62 187 VAL A O 1
ATOM 1410 N N . ALA A 1 188 ? -19.434 -13.439 24.124 1.00 39.69 188 ALA A N 1
ATOM 1411 C CA . ALA A 1 188 ? -20.282 -14.143 25.082 1.00 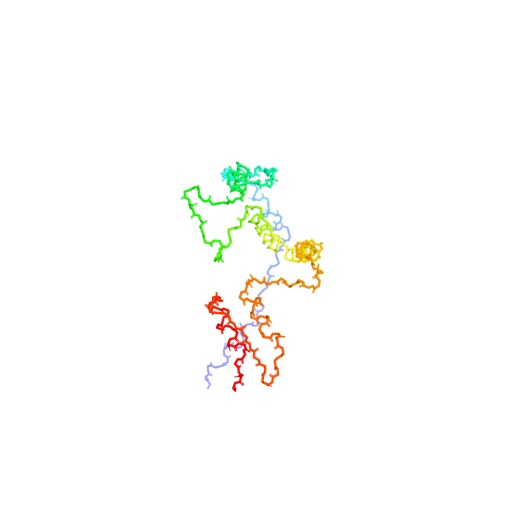39.69 188 ALA A CA 1
ATOM 1412 C C . ALA A 1 188 ? -19.524 -14.496 26.369 1.00 39.69 188 ALA A C 1
ATOM 1414 O O . ALA A 1 188 ? -18.309 -14.797 26.282 1.00 39.69 188 ALA A O 1
#

pLDDT: mean 79.3, std 20.12, range [33.44, 98.19]

Secondary structure (DSSP, 8-state):
--SSSSSSSSS----------HHHHHHHHTTSSSSSSSS-PPP--------------PPPSSTT-THHHHHHTTB---TT-----TTTSPPPBHHHHHHHHHHHHHHHH-HHHHHHHHHHHIIIIIHHHHHHHHTS-GGG----SSHHHHHHHHHHT----TT------TTS-HHHHHHHHHHHS---

Sequence (188 aa):
MNETDKSANNLLERQAVTSLSRRRFLKTSAAATTSVLYGCRPATEDAITVGARRAVLTPPTSIADEAWANVRAQFLLEPEVAYMNNASLGMPPAQVVESVHAGYEAISREPLHGKHNLQASIAEEVHPGLATLFGVTSGEIALTRNATEALHLQSVGLELAPGDEVLVRTQEHPSEIDRLVEALSPVA

Radius of gyration: 31.43 Å; chains: 1; bounding box: 83×70×77 Å

Foldseek 3Di:
DDDDPPPPPPPPDDDDPPDDDPVVVVVVVVVPPPPPPPPDDPPPPPPVCPVVVQPPQDDAPDPPGPSVVNVVSQFPDDPPDDDDPCVVPNGDGPVVVVVVVVLVVLCVVPVPVSVVVVVCCCVPPVLVVVCVVVVHHSVVDDDDPDPLVVLLCVLLVDDDDPPDDDDDDPPPDVSSVVSNCVSPPPPD